Protein AF-A0A397BNW2-F1 (afdb_monomer_lite)

Radius of gyration: 27.08 Å; chains: 1; bounding box: 57×51×76 Å

Secondary structure (DSSP, 8-state):
-----EEEEEES-S---TT-EEEEEEEEE-SS-EEEEEEEE--EEEE-B-TT--------TTS--HHHHHHTT---GGGGBSTT-EEEEEPPPEEEEEEEEESSEEEEEEEEEPPSS-PPP----SS----EEEEEEETTEEEEEEEES-S---TT----EEEE-TT--S---EEEEEEEEEEE--TTSSSTT-EEEEEEEEEEEEE-TT-----

Foldseek 3Di:
DDQDKDKDKDWPDPDDDAQGKTKTKIKIFGPAKDWDAWDWDKDWDAQADEPDDPPPPPPPPPPDDPVNVVVVPDDPQVQQYDPGGDTPDIFDIDTFDHGDIDGGMDMGIDITTHHNDDDDDDDDPPDDQPWDWDFDADDVFTAWIKTWSDDDDDVVDDGDIDTHRAQGPDDDQKDKDWDKDWDFDPPPDPDGRHTPDMDTPDMDMDGCHRVPDDD

pLDDT: mean 70.13, std 15.54, range [33.09, 95.12]

Structure (mmCIF, N/CA/C/O backbone):
data_AF-A0A397BNW2-F1
#
_entry.id   AF-A0A397BNW2-F1
#
loop_
_atom_site.group_PDB
_atom_site.id
_atom_site.type_symbol
_atom_site.label_atom_id
_atom_site.label_alt_id
_atom_site.label_comp_id
_atom_site.label_asym_id
_atom_site.label_entity_id
_atom_site.label_seq_id
_atom_site.pdbx_PDB_ins_code
_atom_site.Cartn_x
_atom_site.Cartn_y
_atom_site.Cartn_z
_atom_site.occupancy
_atom_site.B_iso_or_equiv
_atom_site.auth_seq_id
_atom_site.auth_comp_id
_atom_site.auth_asym_id
_atom_site.auth_atom_id
_atom_site.pdbx_PDB_model_num
ATOM 1 N N . MET A 1 1 ? 9.120 9.162 37.145 1.00 45.00 1 MET A N 1
ATOM 2 C CA . MET A 1 1 ? 8.897 8.663 35.769 1.00 45.00 1 MET A CA 1
ATOM 3 C C . MET A 1 1 ? 7.399 8.479 35.623 1.00 45.00 1 MET A C 1
ATOM 5 O O . MET A 1 1 ? 6.825 7.854 36.498 1.00 45.00 1 MET A O 1
ATOM 9 N N . GLY A 1 2 ? 6.763 9.151 34.662 1.00 53.56 2 GLY A N 1
ATOM 10 C CA . GLY A 1 2 ? 5.309 9.342 34.656 1.00 53.56 2 GLY A CA 1
ATOM 11 C C . GLY A 1 2 ? 4.524 8.054 34.406 1.00 53.56 2 GLY A C 1
ATOM 12 O O . GLY A 1 2 ? 4.725 7.400 33.389 1.00 53.56 2 GLY A O 1
ATOM 13 N N . GLU A 1 3 ? 3.623 7.730 35.329 1.00 69.69 3 GLU A N 1
ATOM 14 C CA . GLU A 1 3 ? 2.562 6.734 35.184 1.00 69.69 3 GLU A CA 1
ATOM 15 C C . GLU A 1 3 ? 1.528 7.242 34.165 1.00 69.69 3 GLU A C 1
ATOM 17 O O . GLU A 1 3 ? 0.579 7.944 34.512 1.00 69.69 3 GLU A O 1
ATOM 22 N N . SER A 1 4 ? 1.736 6.954 32.880 1.00 83.00 4 SER A N 1
ATOM 23 C CA . SER A 1 4 ? 0.800 7.317 31.813 1.00 83.00 4 SER A CA 1
ATOM 24 C C . SER A 1 4 ? -0.038 6.123 31.363 1.00 83.00 4 SER A C 1
ATOM 26 O O . SER A 1 4 ? 0.408 4.976 31.378 1.00 83.00 4 SER A O 1
ATOM 28 N N . VAL A 1 5 ? -1.269 6.408 30.936 1.00 87.81 5 VAL A N 1
ATOM 29 C CA . VAL A 1 5 ? -2.117 5.437 30.237 1.00 87.81 5 VAL A CA 1
ATOM 30 C C . VAL A 1 5 ? -1.456 5.108 28.902 1.00 87.81 5 VAL A C 1
ATOM 32 O O . VAL A 1 5 ? -1.106 6.012 28.138 1.00 87.81 5 VAL A O 1
ATOM 35 N N . ARG A 1 6 ? -1.291 3.821 28.612 1.00 91.25 6 ARG A N 1
ATOM 36 C CA . ARG A 1 6 ? -0.704 3.326 27.370 1.00 91.25 6 ARG A CA 1
ATOM 37 C C . ARG A 1 6 ? -1.781 2.651 26.535 1.00 91.25 6 ARG A C 1
ATOM 39 O O . ARG A 1 6 ? -2.378 1.669 26.957 1.00 91.25 6 ARG A O 1
ATOM 46 N N . ILE A 1 7 ? -1.980 3.162 25.325 1.00 89.75 7 ILE A N 1
ATOM 47 C CA . ILE A 1 7 ? -2.873 2.570 24.328 1.00 89.75 7 ILE A CA 1
ATOM 48 C C . ILE A 1 7 ? -2.005 1.958 23.232 1.00 89.75 7 ILE A C 1
ATOM 50 O O . ILE A 1 7 ? -1.177 2.638 22.628 1.00 89.75 7 ILE A O 1
ATOM 54 N N . GLU A 1 8 ? -2.182 0.669 22.984 1.00 92.31 8 GLU A N 1
ATOM 55 C CA . GLU A 1 8 ? -1.501 -0.080 21.936 1.00 92.31 8 GLU A CA 1
ATOM 56 C C . GLU A 1 8 ? -2.537 -0.636 20.962 1.00 92.31 8 GLU A C 1
ATOM 58 O O . GLU A 1 8 ? -3.437 -1.369 21.358 1.00 92.31 8 GLU A O 1
ATOM 63 N N . ALA A 1 9 ? -2.398 -0.321 19.677 1.00 86.75 9 ALA A N 1
ATOM 64 C CA . ALA A 1 9 ? -3.192 -0.927 18.616 1.00 86.75 9 ALA A CA 1
ATOM 65 C C . ALA A 1 9 ? -2.267 -1.724 17.698 1.00 86.75 9 ALA A C 1
ATOM 67 O O . ALA A 1 9 ? -1.261 -1.195 17.217 1.00 86.75 9 ALA A O 1
ATOM 68 N N . ARG A 1 10 ? -2.590 -2.996 17.448 1.00 88.75 10 ARG A N 1
ATOM 69 C CA . ARG A 1 10 ? -1.808 -3.850 16.544 1.00 88.75 10 ARG A CA 1
ATOM 70 C C . ARG A 1 10 ? -2.705 -4.627 15.604 1.00 88.75 10 ARG A C 1
ATOM 72 O O . ARG A 1 10 ? -3.712 -5.206 16.004 1.00 88.75 10 ARG A O 1
ATOM 79 N N . LEU A 1 11 ? -2.294 -4.644 14.341 1.00 86.25 11 LEU A N 1
ATOM 80 C CA . LEU A 1 11 ? -2.897 -5.464 13.302 1.00 86.25 11 LEU A CA 1
ATOM 81 C C . LEU A 1 11 ? -2.265 -6.856 13.315 1.00 86.25 11 LEU A C 1
ATOM 83 O O . LEU A 1 11 ? -1.072 -7.002 13.583 1.00 86.25 11 LEU A O 1
ATOM 87 N N . THR A 1 12 ? -3.054 -7.882 13.005 1.00 80.06 12 THR A N 1
ATOM 88 C CA . THR A 1 12 ? -2.567 -9.271 12.953 1.00 80.06 12 THR A CA 1
ATOM 89 C C . THR A 1 12 ? -1.770 -9.574 11.683 1.00 80.06 12 THR A C 1
ATOM 91 O O . THR A 1 12 ? -1.094 -10.594 11.618 1.00 80.06 12 THR A O 1
ATOM 94 N N . CYS A 1 13 ? -1.875 -8.722 10.659 1.00 71.94 13 CYS A N 1
ATOM 95 C CA . CYS A 1 13 ? -1.185 -8.850 9.379 1.00 71.94 13 CYS A CA 1
ATOM 96 C C . CYS A 1 13 ? -0.758 -7.467 8.870 1.00 71.94 13 CYS A C 1
ATOM 98 O O . CYS A 1 13 ? -1.384 -6.462 9.203 1.00 71.94 13 CYS A O 1
ATOM 100 N N . ALA A 1 14 ? 0.287 -7.429 8.044 1.00 68.88 14 ALA A N 1
ATOM 101 C CA . ALA A 1 14 ? 0.728 -6.227 7.337 1.00 68.88 14 ALA A CA 1
ATOM 102 C C . ALA A 1 14 ? 0.034 -6.033 5.974 1.00 68.88 14 ALA A C 1
ATOM 104 O O . ALA A 1 14 ? 0.077 -4.938 5.420 1.00 68.88 14 ALA A O 1
ATOM 105 N N . TYR A 1 15 ? -0.603 -7.079 5.438 1.00 68.94 15 TYR A N 1
ATOM 106 C CA . TYR A 1 15 ? -1.198 -7.094 4.103 1.00 68.94 15 TYR A CA 1
ATOM 107 C C . TYR A 1 15 ? -2.663 -7.524 4.155 1.00 68.94 15 TYR A C 1
ATOM 109 O O . TYR A 1 15 ? -3.026 -8.474 4.852 1.00 68.94 15 TYR A O 1
ATOM 117 N N . PHE A 1 16 ? -3.492 -6.840 3.372 1.00 74.19 16 PHE A N 1
ATOM 118 C CA . PHE A 1 16 ? -4.919 -7.110 3.245 1.00 74.19 16 PHE A CA 1
ATOM 119 C C . PHE A 1 16 ? -5.301 -7.088 1.768 1.00 74.19 16 PHE A C 1
ATOM 121 O O . PHE A 1 16 ? -4.692 -6.369 0.978 1.00 74.19 16 PHE A O 1
ATOM 128 N N . HIS A 1 17 ? -6.316 -7.861 1.401 1.00 70.19 17 HIS A N 1
ATOM 129 C CA . HIS A 1 17 ? -6.841 -7.909 0.041 1.00 70.19 17 HIS A CA 1
ATOM 130 C C . HIS A 1 17 ? -8.301 -7.450 0.014 1.00 70.19 17 HIS A C 1
ATOM 132 O O . HIS A 1 17 ? -9.000 -7.467 1.033 1.00 70.19 17 HIS A O 1
ATOM 138 N N . ALA A 1 18 ? -8.768 -7.057 -1.170 1.00 70.62 18 ALA A N 1
ATOM 139 C CA . ALA A 1 18 ? -10.173 -6.750 -1.403 1.00 70.62 18 ALA A CA 1
ATOM 140 C C . ALA A 1 18 ? -11.063 -7.953 -1.038 1.00 70.62 18 ALA A C 1
ATOM 142 O O . ALA A 1 18 ? -10.686 -9.109 -1.246 1.00 70.62 18 ALA A O 1
ATOM 143 N N . GLY A 1 19 ? -12.204 -7.685 -0.404 1.00 73.44 19 GLY A N 1
ATOM 144 C CA . GLY A 1 19 ? -13.118 -8.695 0.141 1.00 73.44 19 GLY A CA 1
ATOM 145 C C . GLY A 1 19 ? -12.614 -9.416 1.398 1.00 73.44 19 GLY A C 1
ATOM 146 O O . GLY A 1 19 ? -13.319 -10.267 1.935 1.00 73.44 19 GLY A O 1
ATOM 147 N N . GLY A 1 20 ? -11.402 -9.103 1.869 1.00 81.25 20 GLY A N 1
ATOM 148 C CA . GLY A 1 20 ? -10.833 -9.642 3.101 1.00 81.25 20 GLY A CA 1
ATOM 149 C C . GLY A 1 20 ? -11.324 -8.918 4.358 1.00 81.25 20 GLY A C 1
ATOM 150 O O . GLY A 1 20 ? -12.345 -8.231 4.358 1.00 81.25 20 GLY A O 1
ATOM 151 N N . ALA A 1 21 ? -10.572 -9.050 5.452 1.00 84.44 21 ALA A N 1
ATOM 152 C CA . ALA A 1 21 ? -10.850 -8.338 6.697 1.00 84.44 21 ALA A CA 1
ATOM 153 C C . ALA A 1 21 ? -9.567 -7.818 7.355 1.00 84.44 21 ALA A C 1
ATOM 155 O O . ALA A 1 21 ? -8.565 -8.531 7.427 1.00 84.44 21 ALA A O 1
ATOM 156 N N . VAL A 1 22 ? -9.630 -6.603 7.899 1.00 85.12 22 VAL A N 1
ATOM 157 C CA . VAL A 1 22 ? -8.604 -6.055 8.792 1.00 85.12 22 VAL A CA 1
ATOM 158 C C . VAL A 1 22 ? -8.879 -6.564 10.194 1.00 85.12 22 VAL A C 1
ATOM 160 O O . VAL A 1 22 ? -9.952 -6.321 10.745 1.00 85.12 22 VAL A O 1
ATOM 163 N N . ARG A 1 23 ? -7.917 -7.280 10.770 1.00 89.56 23 ARG A N 1
ATOM 164 C CA . ARG A 1 23 ? -8.024 -7.854 12.111 1.00 89.56 23 ARG A CA 1
ATOM 165 C C . ARG A 1 23 ? -6.923 -7.306 12.999 1.00 89.56 23 ARG A C 1
ATOM 167 O O . ARG A 1 23 ? -5.803 -7.072 12.539 1.00 89.56 23 ARG A O 1
ATOM 174 N N . GLY A 1 24 ? -7.241 -7.120 14.268 1.00 92.12 24 GLY A N 1
ATOM 175 C CA . GLY A 1 24 ? -6.308 -6.557 15.228 1.00 92.12 24 GLY A CA 1
ATOM 176 C C . GLY A 1 24 ? -6.845 -6.582 16.644 1.00 92.12 24 GLY A C 1
ATOM 177 O O . GLY A 1 24 ? -7.884 -7.182 16.930 1.00 92.12 24 GLY A O 1
ATOM 178 N N . TYR A 1 25 ? -6.112 -5.920 17.524 1.00 93.62 25 TYR A N 1
ATOM 179 C CA . TYR A 1 25 ? -6.558 -5.630 18.873 1.00 93.62 25 TYR A CA 1
ATOM 180 C C . TYR A 1 25 ? -6.178 -4.212 19.277 1.00 93.62 25 TYR A C 1
ATOM 182 O O . TYR A 1 25 ? -5.231 -3.627 18.744 1.00 93.62 25 TYR A O 1
ATOM 190 N N . VAL A 1 26 ? -6.916 -3.690 20.249 1.00 94.25 26 VAL A N 1
ATOM 191 C CA . VAL A 1 26 ? -6.567 -2.496 21.011 1.00 94.25 26 VAL A CA 1
ATOM 192 C C . VAL A 1 26 ? -6.395 -2.919 22.460 1.00 94.25 26 VAL A C 1
ATOM 194 O O . VAL A 1 26 ? -7.317 -3.475 23.052 1.00 94.25 26 VAL A O 1
ATOM 197 N N . LYS A 1 27 ? -5.217 -2.668 23.019 1.00 93.81 27 LYS A N 1
ATOM 198 C CA . LYS A 1 27 ? -4.888 -2.876 24.424 1.00 93.81 27 LYS A CA 1
ATOM 199 C C . LYS A 1 27 ? -4.740 -1.527 25.106 1.00 93.81 27 LYS A C 1
ATOM 201 O O . LYS A 1 27 ? -4.080 -0.636 24.577 1.00 93.81 27 LYS A O 1
ATOM 206 N N . ILE A 1 28 ? -5.357 -1.384 26.265 1.00 93.38 28 ILE A N 1
ATOM 207 C CA . ILE A 1 28 ? -5.248 -0.198 27.106 1.00 93.38 28 ILE A CA 1
ATOM 208 C C . ILE A 1 28 ? -4.684 -0.670 28.432 1.00 93.38 28 ILE A C 1
ATOM 210 O O . ILE A 1 28 ? -5.320 -1.467 29.110 1.00 93.38 28 ILE A O 1
ATOM 214 N N . ASP A 1 29 ? -3.495 -0.193 28.776 1.00 93.12 29 ASP A N 1
ATOM 215 C CA . ASP A 1 29 ? -2.871 -0.385 30.077 1.00 93.12 29 ASP A CA 1
ATOM 216 C C . ASP A 1 29 ? -2.945 0.940 30.836 1.00 93.12 29 ASP A C 1
ATOM 218 O O . ASP A 1 29 ? -2.530 1.985 30.328 1.00 93.12 29 ASP A O 1
ATOM 222 N N . SER A 1 30 ? -3.484 0.909 32.047 1.00 90.62 30 SER A N 1
ATOM 223 C CA . SER A 1 30 ? -3.642 2.085 32.891 1.00 90.62 30 SER A CA 1
ATOM 224 C C . SER A 1 30 ? -3.040 1.818 34.270 1.00 90.62 30 SER A C 1
ATOM 226 O O . SER A 1 30 ? -3.318 0.781 34.865 1.00 90.62 30 SER A O 1
ATOM 228 N N . PRO A 1 31 ? -2.245 2.749 34.821 1.00 89.38 31 PRO A N 1
ATOM 229 C CA . PRO A 1 31 ? -1.724 2.642 36.186 1.00 89.38 31 PRO A CA 1
ATOM 230 C C . PRO A 1 31 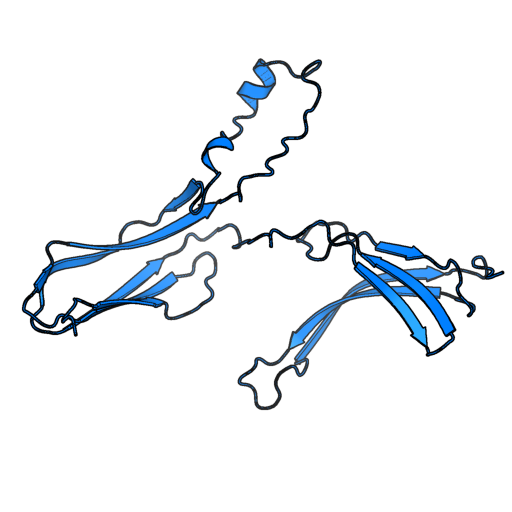? -2.798 2.907 37.259 1.00 89.38 31 PRO A C 1
ATOM 232 O O . PRO A 1 31 ? -2.528 2.798 38.449 1.00 89.38 31 PRO A O 1
ATOM 235 N N . ARG A 1 32 ? -4.007 3.301 36.842 1.00 89.44 32 ARG A N 1
ATOM 236 C CA . ARG A 1 32 ? -5.141 3.665 37.698 1.00 89.44 32 ARG A CA 1
ATOM 237 C C . ARG A 1 32 ? -6.459 3.207 37.079 1.00 89.44 32 ARG A C 1
ATOM 239 O O . ARG A 1 32 ? -6.532 3.054 35.861 1.00 89.44 32 ARG A O 1
ATOM 246 N N . HIS A 1 33 ? -7.511 3.135 37.891 1.00 90.06 33 HIS A N 1
ATOM 247 C CA . HIS A 1 33 ? -8.866 2.910 37.391 1.00 90.06 33 HIS A CA 1
ATOM 248 C C . HIS A 1 33 ? -9.243 3.948 36.328 1.00 90.06 33 HIS A C 1
ATOM 250 O O . HIS A 1 33 ? -9.013 5.151 36.500 1.00 90.06 33 HIS A O 1
ATOM 256 N N . LEU A 1 34 ? -9.796 3.471 35.219 1.00 90.94 34 LEU A N 1
ATOM 257 C CA . LEU A 1 34 ? -10.107 4.271 34.049 1.00 90.94 34 LEU A CA 1
ATOM 258 C C . LEU A 1 34 ? -11.492 3.904 33.530 1.00 90.94 34 LEU A C 1
ATOM 260 O O . LEU A 1 34 ? -11.743 2.755 33.186 1.00 90.94 34 LEU A O 1
ATOM 264 N N . TYR A 1 35 ? -12.366 4.900 33.451 1.00 93.00 35 TYR A N 1
ATOM 265 C CA . TYR A 1 35 ? -13.666 4.765 32.811 1.00 93.00 35 TYR A CA 1
ATOM 266 C C . TYR A 1 35 ? -13.541 5.109 31.324 1.00 93.00 35 TYR A C 1
ATOM 268 O O . TYR A 1 35 ? -13.025 6.174 30.970 1.00 93.00 35 TYR A O 1
ATOM 276 N N . ILE A 1 36 ? -13.991 4.208 30.455 1.00 90.88 36 ILE A N 1
ATOM 277 C CA . ILE A 1 36 ? -14.034 4.397 29.005 1.00 90.88 36 ILE A CA 1
ATOM 278 C C . ILE A 1 36 ? -15.495 4.527 28.599 1.00 90.88 36 ILE A C 1
ATOM 280 O O . ILE A 1 36 ? -16.217 3.536 28.517 1.00 90.88 36 ILE A O 1
ATOM 284 N N . GLU A 1 37 ? -15.908 5.754 28.294 1.00 92.69 37 GLU A N 1
ATOM 285 C CA . GLU A 1 37 ? -17.256 6.044 27.802 1.00 92.69 37 GLU A CA 1
ATOM 286 C C . GLU A 1 37 ? -17.506 5.368 26.448 1.00 92.69 37 GLU A C 1
ATOM 288 O O . GLU A 1 37 ? -18.518 4.699 26.251 1.00 92.69 37 GLU A O 1
ATOM 293 N N . TRP A 1 38 ? -16.554 5.482 25.519 1.00 91.06 38 TRP A N 1
ATOM 294 C CA . TRP A 1 38 ? -16.702 4.948 24.172 1.00 91.06 38 TRP A CA 1
ATOM 295 C C . TRP A 1 38 ? -15.357 4.693 23.497 1.00 91.06 38 TRP A C 1
ATOM 297 O O . TRP A 1 38 ? -14.406 5.461 23.656 1.00 91.06 38 TRP A O 1
ATOM 307 N N . GLY A 1 39 ? -15.280 3.646 22.676 1.00 88.88 39 GLY A N 1
ATOM 308 C CA . GLY A 1 39 ? -14.134 3.416 21.803 1.00 88.88 39 GLY A CA 1
ATOM 309 C C . GLY A 1 39 ? -14.503 2.616 20.565 1.00 88.88 39 GLY A C 1
ATOM 310 O O . GLY A 1 39 ? -15.238 1.634 20.644 1.00 88.88 39 GLY A O 1
ATOM 311 N N . VAL A 1 40 ? -13.975 3.030 19.412 1.00 92.19 40 VAL A N 1
ATOM 312 C CA . VAL A 1 40 ? -14.276 2.439 18.102 1.00 92.19 40 VAL A CA 1
ATOM 313 C C . VAL A 1 40 ? -13.011 2.149 17.306 1.00 92.19 40 VAL A C 1
ATOM 315 O O . VAL A 1 40 ? -12.052 2.916 17.336 1.00 92.19 40 VAL A O 1
ATOM 318 N N . ALA A 1 41 ? -13.044 1.066 16.537 1.00 88.31 41 ALA A N 1
ATOM 319 C CA . ALA A 1 41 ? -12.115 0.805 15.449 1.00 88.31 41 ALA A CA 1
ATOM 320 C C . ALA A 1 41 ? -12.783 1.129 14.111 1.00 88.31 41 ALA A C 1
ATOM 322 O O . ALA A 1 41 ? -13.925 0.739 13.854 1.00 88.31 41 ALA A O 1
ATOM 323 N N . GLN A 1 42 ? -12.057 1.813 13.234 1.00 88.88 42 GLN A N 1
ATOM 324 C CA . GLN A 1 42 ? -12.521 2.137 11.892 1.00 88.88 42 GLN A CA 1
ATOM 325 C C . GLN A 1 42 ? -11.346 2.103 10.916 1.00 88.88 42 GLN A C 1
ATOM 327 O O . GLN A 1 42 ? -10.235 2.492 11.270 1.00 88.88 42 GLN A O 1
ATOM 332 N N . VAL A 1 43 ? -11.590 1.632 9.693 1.00 83.56 43 VAL A N 1
ATOM 333 C CA . VAL A 1 43 ? -10.588 1.604 8.621 1.00 83.56 43 VAL A CA 1
ATOM 334 C C . VAL A 1 43 ? -10.873 2.738 7.655 1.00 83.56 43 VAL A C 1
ATOM 336 O O . VAL A 1 43 ? -12.000 2.868 7.171 1.00 83.56 43 VAL A O 1
ATOM 339 N N . HIS A 1 44 ? -9.857 3.555 7.394 1.00 82.00 44 HIS A N 1
ATOM 340 C CA . HIS A 1 44 ? -9.916 4.651 6.435 1.00 82.00 44 HIS A CA 1
ATOM 341 C C . HIS A 1 44 ? -8.894 4.397 5.323 1.00 82.00 44 HIS A C 1
ATOM 343 O O . HIS A 1 44 ? -7.762 3.990 5.590 1.00 82.00 44 HIS A O 1
ATOM 349 N N . GLY A 1 45 ? -9.303 4.611 4.078 1.00 71.62 45 GLY A N 1
ATOM 350 C CA . GLY A 1 45 ? -8.436 4.630 2.908 1.00 71.62 45 GLY A CA 1
ATOM 351 C C . GLY A 1 45 ? -8.234 6.073 2.480 1.00 71.62 45 GLY A C 1
ATOM 352 O O . GLY A 1 45 ? -9.209 6.776 2.217 1.00 71.62 45 GLY A O 1
ATOM 353 N N . HIS A 1 46 ? -6.980 6.506 2.418 1.00 67.75 46 HIS A N 1
ATOM 354 C CA . HIS A 1 46 ? -6.627 7.881 2.097 1.00 67.75 46 HIS A CA 1
ATOM 355 C C . HIS A 1 46 ? -5.876 7.964 0.773 1.00 67.75 46 HIS A C 1
ATOM 357 O O . HIS A 1 46 ? -5.056 7.100 0.459 1.00 67.75 46 HIS A O 1
ATOM 363 N N . LEU A 1 47 ? -6.144 9.030 0.026 1.00 62.59 47 LEU A N 1
ATOM 364 C CA . LEU A 1 47 ? -5.347 9.465 -1.108 1.00 62.59 47 LEU A CA 1
ATOM 365 C C . LEU A 1 47 ? -4.640 10.760 -0.709 1.00 62.59 47 LEU A C 1
ATOM 367 O O . LEU A 1 47 ? -5.284 11.795 -0.547 1.00 62.59 47 LEU A O 1
ATOM 371 N N . CYS A 1 48 ? -3.322 10.692 -0.553 1.00 61.56 48 CYS A N 1
ATOM 372 C CA . CYS A 1 48 ? -2.492 11.840 -0.205 1.00 61.56 48 CYS A CA 1
ATOM 373 C C . CYS A 1 48 ? -1.575 12.187 -1.368 1.00 61.56 48 CYS A C 1
ATOM 375 O O . CYS A 1 48 ? -0.974 11.295 -1.969 1.00 61.56 48 CYS A O 1
ATOM 377 N N . VAL A 1 49 ? -1.420 13.480 -1.628 1.00 59.47 49 VAL A N 1
ATOM 378 C CA . VAL A 1 49 ? -0.365 14.004 -2.494 1.00 59.47 49 VAL A CA 1
ATOM 379 C C . VAL A 1 49 ? 0.588 14.812 -1.621 1.00 59.47 49 VAL A C 1
ATOM 381 O O . VAL A 1 49 ? 0.146 15.687 -0.872 1.00 59.47 49 VAL A O 1
ATOM 384 N N . ASP A 1 50 ? 1.884 14.502 -1.692 1.00 57.41 50 ASP A N 1
ATOM 385 C CA . ASP A 1 50 ? 2.923 15.301 -1.036 1.00 57.41 50 ASP A CA 1
ATOM 386 C C . ASP A 1 50 ? 2.929 16.678 -1.720 1.00 57.41 50 ASP A C 1
ATOM 388 O O . ASP A 1 50 ? 3.270 16.801 -2.899 1.00 57.41 50 ASP A O 1
ATOM 392 N N . SER A 1 51 ? 2.459 17.716 -1.023 1.00 50.97 51 SER A N 1
ATOM 393 C CA . SER A 1 51 ? 2.641 19.096 -1.482 1.00 50.97 51 SER A CA 1
ATOM 394 C C . SER A 1 51 ? 4.135 19.382 -1.370 1.00 50.97 51 SER A C 1
ATOM 396 O O . SER A 1 51 ? 4.694 19.190 -0.298 1.00 50.97 51 SER A O 1
ATOM 398 N N . ASP A 1 52 ? 4.853 19.653 -2.461 1.00 45.88 52 ASP A N 1
ATOM 399 C CA . ASP A 1 52 ? 4.872 20.984 -3.083 1.00 45.88 52 ASP A CA 1
ATOM 400 C C . ASP A 1 52 ? 4.825 20.979 -4.630 1.00 45.88 52 ASP A C 1
ATOM 402 O O . ASP A 1 52 ? 5.022 22.017 -5.261 1.00 45.88 52 ASP A O 1
ATOM 406 N N . VAL A 1 53 ? 4.585 19.828 -5.274 1.00 44.66 53 VAL A N 1
ATOM 407 C CA . VAL A 1 53 ? 4.762 19.670 -6.737 1.00 44.66 53 VAL A CA 1
ATOM 408 C C . VAL A 1 53 ? 3.535 19.046 -7.410 1.00 44.66 53 VAL A C 1
ATOM 410 O O . VAL A 1 53 ? 3.639 18.135 -8.225 1.00 44.66 53 VAL A O 1
ATOM 413 N N . LEU A 1 54 ? 2.337 19.557 -7.119 1.00 41.19 54 LEU A N 1
ATOM 414 C CA . LEU A 1 54 ? 1.220 19.404 -8.057 1.00 41.19 54 LEU A CA 1
ATOM 415 C C . LEU A 1 54 ? 1.414 20.406 -9.200 1.00 41.19 54 LEU A C 1
ATOM 417 O O . LEU A 1 54 ? 0.744 21.435 -9.280 1.00 41.19 54 LEU A O 1
ATOM 421 N N . THR A 1 55 ? 2.353 20.117 -10.101 1.00 41.25 55 THR A N 1
ATOM 422 C CA . THR A 1 55 ? 2.375 20.750 -11.419 1.00 41.25 55 THR A CA 1
ATOM 423 C C . THR A 1 55 ? 1.236 20.150 -12.229 1.00 41.25 55 THR A C 1
ATOM 425 O O . THR A 1 55 ? 1.406 19.193 -12.980 1.00 41.25 55 THR A O 1
ATOM 428 N N . VAL A 1 56 ? 0.035 20.709 -12.068 1.00 40.56 56 VAL A N 1
ATOM 429 C CA . VAL A 1 56 ? -1.017 20.521 -13.068 1.00 40.56 56 VAL A CA 1
ATOM 430 C C . VAL A 1 56 ? -0.397 20.967 -14.397 1.00 40.56 56 VAL A C 1
ATOM 432 O O . VAL A 1 56 ? 0.102 22.096 -14.453 1.00 40.56 56 VAL A O 1
ATOM 435 N N . PRO A 1 57 ? -0.348 20.120 -15.443 1.00 35.12 57 PRO A N 1
ATOM 436 C CA . PRO A 1 57 ? 0.113 20.577 -16.740 1.00 35.12 57 PRO A CA 1
ATOM 437 C C . PRO A 1 57 ? -0.739 21.787 -17.104 1.00 35.12 57 PRO A C 1
ATOM 439 O O . PRO A 1 57 ? -1.963 21.681 -17.191 1.00 35.12 57 PRO A O 1
ATOM 442 N N . VAL A 1 58 ? -0.106 22.951 -17.257 1.00 40.41 58 VAL A N 1
ATOM 443 C CA . VAL A 1 58 ? -0.781 24.146 -17.757 1.00 40.41 58 VAL A CA 1
ATOM 444 C C . VAL A 1 58 ? -1.050 23.877 -19.231 1.00 40.41 58 VAL A C 1
ATOM 446 O O . VAL A 1 58 ? -0.271 24.247 -20.104 1.00 40.41 58 VAL A O 1
ATOM 449 N N . VAL A 1 59 ? -2.127 23.148 -19.514 1.00 40.44 59 VAL A N 1
ATOM 450 C CA . VAL A 1 59 ? -2.689 23.088 -20.856 1.00 40.44 59 VAL A CA 1
ATOM 451 C C . VAL A 1 59 ? -3.204 24.500 -21.122 1.00 40.44 59 VAL A C 1
ATOM 453 O O . VAL A 1 59 ? -3.997 25.000 -20.318 1.00 40.44 59 VAL A O 1
ATOM 456 N N . PRO A 1 60 ? -2.751 25.192 -22.180 1.00 40.78 60 PRO A N 1
ATOM 457 C CA . PRO A 1 60 ? -3.284 26.501 -22.512 1.00 40.78 60 PRO A CA 1
ATOM 458 C C . PRO A 1 60 ? -4.805 26.389 -22.644 1.00 40.78 60 PRO A C 1
ATOM 460 O O . PRO A 1 60 ? -5.310 25.723 -23.547 1.00 40.78 60 PRO A O 1
ATOM 463 N N . VAL A 1 61 ? -5.538 27.046 -21.742 1.00 45.94 61 VAL A N 1
ATOM 464 C CA . VAL A 1 61 ? -7.014 27.075 -21.666 1.00 45.94 61 VAL A CA 1
ATOM 465 C C . VAL A 1 61 ? -7.608 27.902 -22.822 1.00 45.94 61 VAL A C 1
ATOM 467 O O . VAL A 1 61 ? -8.661 28.510 -22.716 1.00 45.94 61 VAL A O 1
ATOM 470 N N . ALA A 1 62 ? -6.926 27.961 -23.965 1.00 49.12 62 ALA A N 1
ATOM 471 C CA . ALA A 1 62 ? -7.417 28.643 -25.153 1.00 49.12 62 ALA A CA 1
ATOM 472 C C . ALA A 1 62 ? -8.432 27.790 -25.940 1.00 49.12 62 ALA A C 1
ATOM 474 O O . ALA A 1 62 ? -9.024 28.293 -26.889 1.00 49.12 62 ALA A O 1
ATOM 475 N N . ALA A 1 63 ? -8.643 26.518 -25.568 1.00 51.66 63 ALA A N 1
ATOM 476 C CA . ALA A 1 63 ? -9.492 25.595 -26.327 1.00 51.66 63 ALA A CA 1
ATOM 477 C C . ALA A 1 63 ? -10.351 24.629 -25.484 1.00 51.66 63 ALA A C 1
ATOM 479 O O . ALA A 1 63 ? -10.857 23.650 -26.027 1.00 51.66 63 ALA A O 1
ATOM 480 N N . MET A 1 64 ? -10.533 24.862 -24.179 1.00 53.22 64 MET A N 1
ATOM 481 C CA . MET A 1 64 ? -11.459 24.055 -23.372 1.00 53.22 64 MET A CA 1
ATOM 482 C C . MET A 1 64 ? -12.577 24.929 -22.816 1.00 53.22 64 MET A C 1
ATOM 484 O O . MET A 1 64 ? -12.356 25.770 -21.951 1.00 53.22 64 MET A O 1
ATOM 488 N N . ASP A 1 65 ? -13.772 24.724 -23.367 1.00 60.81 65 ASP A N 1
ATOM 489 C CA . ASP A 1 65 ? -15.021 25.353 -22.947 1.00 60.81 65 ASP A CA 1
ATOM 490 C C . ASP A 1 65 ? -15.305 25.042 -21.462 1.00 60.81 65 ASP A C 1
ATOM 492 O O . ASP A 1 65 ? -15.166 23.899 -21.014 1.00 60.81 65 ASP A O 1
ATOM 496 N N . GLU A 1 66 ? -15.720 26.045 -20.682 1.00 56.56 66 GLU A N 1
ATOM 497 C CA . GLU A 1 66 ? -16.127 25.867 -19.280 1.00 56.56 66 GLU A CA 1
ATOM 498 C C . GLU A 1 66 ? -17.222 24.801 -19.125 1.00 56.56 66 GLU A C 1
ATOM 500 O O . GLU A 1 66 ? -17.309 24.141 -18.083 1.00 56.56 66 GLU A O 1
ATOM 505 N N . SER A 1 67 ? -18.056 24.620 -20.154 1.00 60.03 67 SER A N 1
ATOM 506 C CA . SER A 1 67 ? -19.091 23.584 -20.186 1.00 60.03 67 SER A CA 1
ATOM 507 C C . SER A 1 67 ? -18.494 22.168 -20.142 1.00 60.03 67 SER A C 1
ATOM 509 O O . SER A 1 67 ? -19.000 21.306 -19.420 1.00 60.03 67 SER A O 1
ATOM 511 N N . PHE A 1 68 ? -17.363 21.948 -20.822 1.00 58.31 68 PHE A N 1
ATOM 512 C CA . PHE A 1 68 ? -16.647 20.675 -20.863 1.00 58.31 68 PHE A CA 1
ATOM 513 C C . PHE A 1 68 ? -15.997 20.363 -19.511 1.00 58.31 68 PHE A C 1
ATOM 515 O O . PHE A 1 68 ? -16.158 19.263 -18.986 1.00 58.31 68 PHE A O 1
ATOM 522 N N . MET A 1 69 ? -15.365 21.354 -18.878 1.00 54.91 69 MET A N 1
ATOM 523 C CA . MET A 1 69 ? -14.784 21.208 -17.536 1.00 54.91 69 MET A CA 1
ATOM 524 C C . MET A 1 69 ? -15.846 20.893 -16.473 1.00 54.91 69 MET A C 1
ATOM 526 O O . MET A 1 69 ? -15.625 20.032 -15.622 1.00 54.91 69 MET A O 1
ATOM 530 N N . LYS A 1 70 ? -17.025 21.527 -16.550 1.00 57.75 70 LYS A N 1
ATOM 531 C CA . LYS A 1 70 ? -18.172 21.200 -15.683 1.00 57.75 70 LYS A CA 1
ATOM 532 C C . LYS A 1 70 ? -18.760 19.815 -15.983 1.00 57.75 70 LYS A C 1
ATOM 534 O O . LYS A 1 70 ? -19.234 19.161 -15.062 1.00 57.75 70 LYS A O 1
ATOM 539 N N . SER A 1 71 ? -18.701 19.347 -17.233 1.00 53.88 71 SER A N 1
ATOM 540 C CA . SER A 1 71 ? -19.175 18.007 -17.621 1.00 53.88 71 SER A CA 1
ATOM 541 C C . SER A 1 71 ? -18.274 16.868 -17.130 1.00 53.88 71 SER A C 1
ATOM 543 O O . SER A 1 71 ? -18.755 15.758 -16.908 1.00 53.88 71 SER A O 1
ATOM 545 N N . LEU A 1 72 ? -16.980 17.138 -16.925 1.00 51.22 72 LEU A N 1
ATOM 546 C CA . LEU A 1 72 ? -15.995 16.126 -16.542 1.00 51.22 72 LEU A CA 1
ATOM 547 C C . LEU A 1 72 ? -16.060 15.713 -15.060 1.00 51.22 72 LEU A C 1
ATOM 549 O O . LEU A 1 72 ? -15.406 14.736 -14.704 1.00 51.22 72 LEU A O 1
ATOM 553 N N . ASN A 1 73 ? -16.823 16.414 -14.202 1.00 50.94 73 ASN A N 1
ATOM 554 C CA . ASN A 1 73 ? -16.961 16.118 -12.762 1.00 50.94 73 ASN A CA 1
ATOM 555 C C . ASN A 1 73 ? -15.622 15.755 -12.081 1.00 50.94 73 ASN A C 1
ATOM 557 O O . ASN A 1 73 ? -15.536 14.807 -11.297 1.00 50.94 73 ASN A O 1
ATOM 561 N N . LEU A 1 74 ? -14.553 16.481 -12.417 1.00 47.16 74 LEU A N 1
ATOM 562 C CA . LEU A 1 74 ? -13.2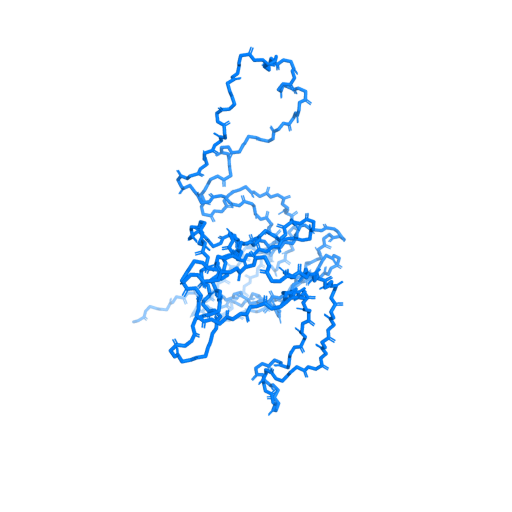27 16.197 -11.875 1.00 47.16 74 LEU A CA 1
ATOM 563 C C . LEU A 1 74 ? -13.180 16.592 -10.391 1.00 47.16 74 LEU A C 1
ATOM 565 O O . LEU A 1 74 ? -13.639 17.682 -10.040 1.00 47.16 74 LEU A O 1
ATOM 569 N N . PRO A 1 75 ? -12.631 15.738 -9.511 1.00 47.84 75 PRO A N 1
ATOM 570 C CA . PRO A 1 75 ? -12.519 16.055 -8.094 1.00 47.84 75 PRO A CA 1
ATOM 571 C C . PRO A 1 75 ? -11.563 17.235 -7.870 1.00 47.84 75 PRO A C 1
ATOM 573 O O . PRO A 1 75 ? -10.539 17.350 -8.545 1.00 47.84 75 PRO A O 1
ATOM 576 N N . ASP A 1 76 ? -11.875 18.102 -6.900 1.00 53.50 76 ASP A N 1
ATOM 577 C CA . ASP A 1 76 ? -10.993 19.213 -6.525 1.00 53.50 76 ASP A CA 1
ATOM 578 C C . ASP A 1 76 ? -9.744 18.687 -5.801 1.00 53.50 76 ASP A C 1
ATOM 580 O O . ASP A 1 76 ? -9.737 18.437 -4.590 1.00 53.50 76 ASP A O 1
ATOM 584 N N . VAL A 1 77 ? -8.670 18.524 -6.572 1.00 51.84 77 VAL A N 1
ATOM 585 C CA . VAL A 1 77 ? -7.382 17.963 -6.138 1.00 51.84 77 VAL A CA 1
ATOM 586 C C . VAL A 1 77 ? -6.696 18.838 -5.079 1.00 51.84 77 VAL A C 1
ATOM 588 O O . VAL A 1 77 ? -5.821 18.358 -4.360 1.00 51.84 77 VAL A O 1
ATOM 591 N N . LYS A 1 78 ? -7.120 20.099 -4.890 1.00 54.81 78 LYS A N 1
ATOM 592 C CA . LYS A 1 78 ? -6.610 20.962 -3.806 1.00 54.81 78 LYS A CA 1
ATOM 593 C C . LYS A 1 78 ? -6.879 20.384 -2.418 1.00 54.81 78 LYS A C 1
ATOM 595 O O . LYS A 1 78 ? -6.165 20.701 -1.476 1.00 54.81 78 LYS A O 1
ATOM 600 N N . THR A 1 79 ? -7.884 19.521 -2.291 1.00 55.97 79 THR A N 1
ATOM 601 C CA . THR A 1 79 ? -8.217 18.846 -1.030 1.00 55.97 79 THR A CA 1
ATOM 602 C C . THR A 1 79 ? -7.330 17.630 -0.734 1.00 55.97 79 THR A C 1
ATOM 604 O O . THR A 1 79 ? -7.439 17.046 0.341 1.00 55.97 79 THR A O 1
ATOM 607 N N . PHE A 1 80 ? -6.449 17.231 -1.662 1.00 56.62 80 PHE A N 1
ATOM 608 C CA . PHE A 1 80 ? -5.644 16.006 -1.545 1.00 56.62 80 PHE A CA 1
ATOM 609 C C . PHE A 1 80 ? -4.262 16.255 -0.918 1.00 56.62 80 PHE A C 1
ATOM 611 O O . PHE A 1 80 ? -3.544 15.300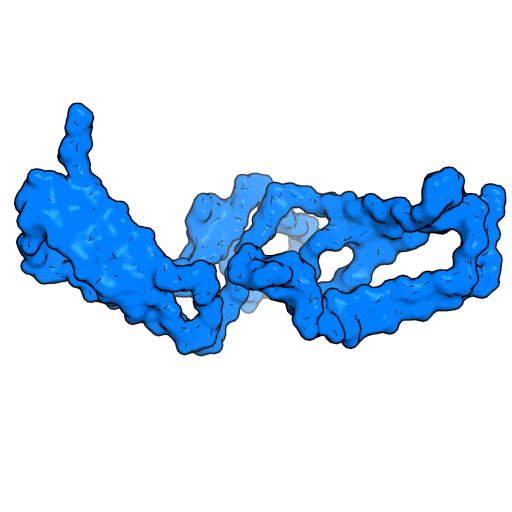 -0.617 1.00 56.62 80 PHE A O 1
ATOM 618 N N . SER A 1 81 ? -3.872 17.520 -0.729 1.00 50.53 81 SER A N 1
ATOM 619 C CA . SER A 1 81 ? -2.583 17.899 -0.146 1.00 50.53 81 SER A CA 1
ATOM 620 C C . SER A 1 81 ? -2.552 17.716 1.374 1.00 50.53 81 SER A C 1
ATOM 622 O O . SER A 1 81 ? -3.505 18.084 2.062 1.00 50.53 81 SER A O 1
ATOM 624 N N . GLY A 1 82 ? -1.426 17.235 1.905 1.00 53.09 82 GLY A N 1
ATOM 625 C CA . GLY A 1 82 ? -1.151 17.150 3.344 1.00 53.09 82 GLY A CA 1
ATOM 626 C C . GLY A 1 82 ? -0.927 15.717 3.854 1.00 53.09 82 GLY A C 1
ATOM 627 O O . GLY A 1 82 ? -1.106 14.759 3.102 1.00 53.09 82 GLY A O 1
ATOM 628 N N . PRO A 1 83 ? -0.564 15.541 5.144 1.00 53.38 83 PRO A N 1
ATOM 629 C CA . PRO A 1 83 ? -0.092 14.261 5.693 1.00 53.38 83 PRO A CA 1
ATOM 630 C C . PRO A 1 83 ? -1.094 13.107 5.549 1.00 53.38 83 PRO A C 1
ATOM 632 O O . PRO A 1 83 ? -0.711 11.942 5.462 1.00 53.38 83 PRO A O 1
ATOM 635 N N . THR A 1 84 ? -2.385 13.437 5.540 1.00 58.47 84 THR A N 1
ATOM 636 C CA . THR A 1 84 ? -3.506 12.491 5.494 1.00 58.47 84 THR A CA 1
ATOM 637 C C . THR A 1 84 ? -4.338 12.596 4.217 1.00 58.47 84 THR A C 1
ATOM 639 O O . THR A 1 84 ? -5.213 11.756 4.022 1.00 58.47 84 THR A O 1
ATOM 642 N N . GLY A 1 85 ? -4.091 13.595 3.358 1.00 69.81 85 GLY A N 1
ATOM 643 C CA . GLY A 1 85 ? -4.827 13.791 2.106 1.00 69.81 85 GLY A CA 1
ATOM 644 C C . GLY A 1 85 ? -6.354 13.750 2.249 1.00 69.81 85 GLY A C 1
ATOM 645 O O . GLY A 1 85 ? -6.902 14.161 3.274 1.00 69.81 85 GLY A O 1
ATOM 646 N N . ILE A 1 86 ? -7.039 13.210 1.235 1.00 66.75 86 ILE A N 1
ATOM 647 C CA . ILE A 1 86 ? -8.492 12.989 1.239 1.00 66.75 86 ILE A CA 1
ATOM 648 C C . ILE A 1 86 ? -8.840 11.547 1.631 1.00 66.75 86 ILE A C 1
ATOM 650 O O . ILE A 1 86 ? -8.188 10.595 1.207 1.00 66.75 86 ILE A O 1
ATOM 654 N N . CYS A 1 87 ? -9.908 11.368 2.409 1.00 73.12 87 CYS A N 1
ATOM 655 C CA . CYS A 1 87 ? -10.472 10.049 2.688 1.00 73.12 87 CYS A CA 1
ATOM 656 C C . CYS A 1 87 ? -11.364 9.601 1.518 1.00 73.12 87 CYS A C 1
ATOM 658 O O . CYS A 1 87 ? -12.375 10.237 1.224 1.00 73.12 87 CYS A O 1
ATOM 660 N N . ILE A 1 88 ? -10.988 8.509 0.851 1.00 70.12 88 ILE A N 1
ATOM 661 C CA . ILE A 1 88 ? -11.718 7.925 -0.290 1.00 70.12 88 ILE A CA 1
ATOM 662 C C . ILE A 1 88 ? -12.526 6.684 0.098 1.00 70.12 88 ILE A C 1
ATOM 664 O O . ILE A 1 88 ? -13.377 6.221 -0.659 1.00 70.12 88 ILE A O 1
ATOM 668 N N . TYR A 1 89 ? -12.250 6.124 1.272 1.00 75.00 89 TYR A N 1
ATOM 669 C CA . TYR A 1 89 ? -12.957 4.974 1.807 1.00 75.00 89 TYR A CA 1
ATOM 670 C C . TYR A 1 89 ? -13.016 5.066 3.325 1.00 75.00 89 TYR A C 1
ATOM 672 O O . TYR A 1 89 ? -11.997 5.276 3.975 1.00 75.00 89 TYR A O 1
ATOM 680 N N . GLN A 1 90 ? -14.192 4.827 3.892 1.00 82.12 90 GLN A N 1
ATOM 681 C CA . GLN A 1 90 ? -14.385 4.759 5.331 1.00 82.12 90 GLN A CA 1
ATOM 682 C C . GLN A 1 90 ? -15.298 3.574 5.654 1.00 82.12 90 GLN A C 1
ATOM 684 O O . GLN A 1 90 ? -16.417 3.480 5.148 1.00 82.12 90 GLN A O 1
ATOM 689 N N . SER A 1 91 ? -14.826 2.650 6.493 1.00 84.69 91 SER A N 1
ATOM 690 C CA . SER A 1 91 ? -15.641 1.516 6.940 1.00 84.69 91 SER A CA 1
ATOM 691 C C . SER A 1 91 ? -16.742 1.965 7.902 1.00 84.69 91 SER A C 1
ATOM 693 O O . SER A 1 91 ? -16.654 3.026 8.519 1.00 84.69 91 SER A O 1
ATOM 695 N N . LYS A 1 92 ? -17.746 1.113 8.143 1.00 87.69 92 LYS A N 1
ATOM 696 C CA . LYS A 1 92 ? -18.603 1.291 9.326 1.00 87.69 92 LYS A CA 1
ATOM 697 C C . LYS A 1 92 ? -17.742 1.196 10.601 1.00 87.69 92 LYS A C 1
ATOM 699 O O . LYS A 1 92 ? -16.824 0.366 10.632 1.00 87.69 92 LYS A O 1
ATOM 704 N N . PRO A 1 93 ? -17.987 2.034 11.622 1.00 90.62 93 PRO A N 1
ATOM 705 C CA . PRO A 1 93 ? -17.270 1.945 12.887 1.00 90.62 93 PRO A CA 1
ATOM 706 C C . PRO A 1 93 ? -17.629 0.642 13.609 1.00 90.62 93 PRO A C 1
ATOM 708 O O . PRO A 1 93 ? -18.788 0.230 13.627 1.00 90.62 93 PRO A O 1
ATOM 711 N N . THR A 1 94 ? -16.628 -0.004 14.200 1.00 91.62 94 THR A N 1
ATOM 712 C CA . THR A 1 94 ? -16.793 -1.180 15.062 1.00 91.62 94 THR A CA 1
ATOM 713 C C . THR A 1 94 ? -16.570 -0.755 16.501 1.00 91.62 94 THR A C 1
ATOM 715 O O . THR A 1 94 ? -15.476 -0.320 16.850 1.00 91.62 94 THR A O 1
ATOM 718 N N . VAL A 1 95 ? -17.607 -0.859 17.323 1.00 93.88 95 VAL A N 1
ATOM 719 C CA . VAL A 1 95 ? -17.550 -0.516 18.748 1.00 93.88 95 VAL A CA 1
ATOM 720 C C . VAL A 1 95 ? -16.688 -1.542 19.476 1.00 93.88 95 VAL A C 1
ATOM 722 O O . VAL A 1 95 ? -16.939 -2.739 19.372 1.00 93.88 95 VAL A O 1
ATOM 725 N N . LEU A 1 96 ? -15.665 -1.069 20.182 1.00 92.50 96 LEU A N 1
ATOM 726 C CA . LEU A 1 96 ? -14.794 -1.880 21.037 1.00 92.50 96 LEU A CA 1
ATOM 727 C C . LEU A 1 96 ? -15.173 -1.737 22.509 1.00 92.50 96 LEU A C 1
ATOM 729 O O . LEU A 1 96 ? -15.123 -2.707 23.256 1.00 92.50 96 LEU A O 1
ATOM 733 N N . TYR A 1 97 ? -15.546 -0.523 22.909 1.00 92.94 97 TYR A N 1
ATOM 734 C CA . TYR A 1 97 ? -15.854 -0.164 24.286 1.00 92.94 97 TYR A CA 1
ATOM 735 C C . TYR A 1 97 ? -17.105 0.707 24.312 1.00 92.94 97 TYR A C 1
ATOM 737 O O . TYR A 1 97 ? -17.261 1.589 23.466 1.00 92.94 97 TYR A O 1
ATOM 745 N N . SER A 1 98 ? -17.966 0.466 25.292 1.00 92.81 98 SER A N 1
ATOM 746 C CA . SER A 1 98 ? -19.139 1.281 25.586 1.00 92.81 98 SER A CA 1
ATOM 747 C C . SER A 1 98 ? -19.355 1.221 27.089 1.00 92.81 98 SER A C 1
ATOM 749 O O . SER A 1 98 ? -19.710 0.159 27.590 1.00 92.81 98 SER A O 1
ATOM 751 N N . GLU A 1 99 ? -19.093 2.331 27.775 1.00 94.31 99 GLU A N 1
ATOM 752 C CA . GLU A 1 99 ? -19.294 2.500 29.220 1.00 94.31 99 GLU A CA 1
ATOM 753 C C . GLU A 1 99 ? -18.648 1.382 30.062 1.00 94.31 99 GLU A C 1
ATOM 755 O O . GLU A 1 99 ? -19.332 0.617 30.741 1.00 94.31 99 GLU A O 1
ATOM 760 N N . ILE A 1 100 ? -17.316 1.256 29.999 1.00 92.44 100 ILE A N 1
ATOM 761 C CA . ILE A 1 100 ? -16.578 0.226 30.752 1.00 92.44 100 ILE A CA 1
ATOM 762 C C . ILE A 1 100 ? -15.630 0.813 31.799 1.00 92.44 100 ILE A C 1
ATOM 764 O O . ILE A 1 100 ? -14.961 1.816 31.555 1.00 92.44 100 ILE A O 1
ATOM 768 N N . ASP A 1 101 ? -15.497 0.116 32.924 1.00 92.06 101 ASP A N 1
ATOM 769 C CA . ASP A 1 101 ? -14.463 0.366 33.926 1.00 92.06 101 ASP A CA 1
ATOM 770 C C . ASP A 1 101 ? -13.257 -0.557 33.702 1.00 92.06 101 ASP A C 1
ATOM 772 O O . ASP A 1 101 ? -13.386 -1.777 33.589 1.00 92.06 101 ASP A O 1
ATOM 776 N N . VAL A 1 102 ? -12.061 0.025 33.645 1.00 89.12 102 VAL A N 1
ATOM 777 C CA . VAL A 1 102 ? -10.785 -0.676 33.467 1.00 89.12 102 VAL A CA 1
ATOM 778 C C . VAL A 1 102 ? -9.934 -0.456 34.708 1.00 89.12 102 VAL A C 1
ATOM 780 O O . VAL A 1 102 ? -9.524 0.667 34.984 1.00 89.12 102 VAL A O 1
ATOM 783 N N . GLU A 1 103 ? -9.636 -1.521 35.452 1.00 85.88 103 GLU A N 1
ATOM 784 C CA . GLU A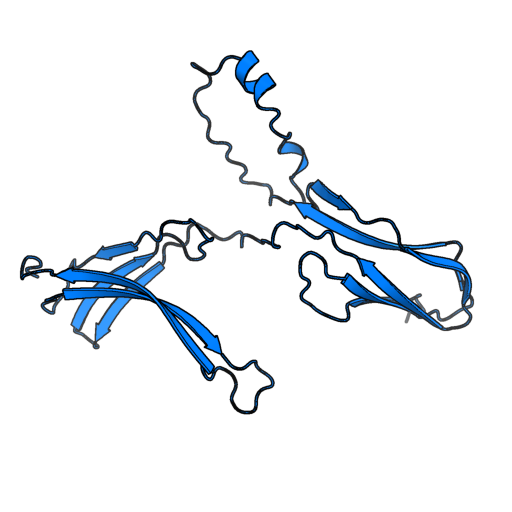 1 103 ? -8.811 -1.408 36.662 1.00 85.88 103 GLU A CA 1
ATOM 785 C C . GLU A 1 103 ? -7.331 -1.174 36.335 1.00 85.88 103 GLU A C 1
ATOM 787 O O . GLU A 1 103 ? -6.732 -0.216 36.814 1.00 85.88 103 GLU A O 1
ATOM 792 N N . HIS A 1 104 ? -6.755 -2.043 35.496 1.00 87.19 104 HIS A N 1
ATOM 793 C CA . HIS A 1 104 ? -5.323 -2.035 35.168 1.00 87.19 104 HIS A CA 1
ATOM 794 C C . HIS A 1 104 ? -5.052 -2.250 33.677 1.00 87.19 104 HIS A C 1
ATOM 796 O O . HIS A 1 104 ? -4.165 -1.623 33.103 1.00 87.19 104 HIS A O 1
ATOM 802 N N . SER A 1 105 ? -5.794 -3.151 33.028 1.00 92.69 105 SER A N 1
ATOM 803 C CA . SER A 1 105 ? -5.610 -3.444 31.609 1.00 92.69 105 SER A CA 1
ATOM 804 C C . SER A 1 105 ? -6.885 -3.994 30.984 1.00 92.69 105 SER A C 1
ATOM 806 O O . SER A 1 105 ? -7.608 -4.760 31.619 1.00 92.69 105 SER A O 1
ATOM 808 N N . THR A 1 106 ? -7.143 -3.640 29.731 1.00 94.56 106 THR A N 1
ATOM 809 C CA . THR A 1 106 ? -8.164 -4.282 28.897 1.00 94.56 106 THR A CA 1
ATOM 810 C C . THR A 1 106 ? -7.627 -4.506 27.490 1.00 94.56 106 THR A C 1
ATOM 812 O O . THR A 1 106 ? -6.764 -3.767 27.014 1.00 94.56 106 THR A O 1
ATOM 815 N N . THR A 1 107 ? -8.095 -5.555 26.819 1.00 95.00 107 THR A N 1
ATOM 816 C CA . THR A 1 107 ? -7.745 -5.857 25.426 1.00 95.00 107 THR A CA 1
ATOM 817 C C . THR A 1 107 ? -9.000 -6.241 24.663 1.00 95.00 107 THR A C 1
ATOM 819 O O . THR A 1 107 ? -9.672 -7.203 25.023 1.00 95.00 107 THR A O 1
ATOM 822 N N . SER A 1 108 ? -9.283 -5.516 23.583 1.00 94.94 108 SER A N 1
ATOM 823 C CA . SER A 1 108 ? -10.409 -5.792 22.690 1.00 94.94 108 SER A CA 1
ATOM 824 C C . SER A 1 108 ? -9.929 -6.125 21.291 1.00 94.94 108 SER A C 1
ATOM 826 O O . SER A 1 108 ? -9.177 -5.366 20.680 1.00 94.94 108 SER A O 1
ATOM 828 N N . HIS A 1 109 ? -10.385 -7.261 20.776 1.00 95.12 109 HIS A N 1
ATOM 829 C CA . HIS A 1 109 ? -10.120 -7.696 19.411 1.00 95.12 109 HIS A CA 1
ATOM 830 C C . HIS A 1 109 ? -11.177 -7.155 18.452 1.00 95.12 109 HIS A C 1
ATOM 832 O O . HIS A 1 109 ? -12.342 -7.010 18.814 1.00 95.12 109 HIS A O 1
ATOM 838 N N . PHE A 1 110 ? -10.780 -6.903 17.207 1.00 93.38 110 PHE A N 1
ATOM 839 C CA . PHE A 1 110 ? -11.695 -6.459 16.163 1.00 93.38 110 PHE A CA 1
ATOM 840 C C . PHE A 1 110 ? -11.421 -7.139 14.826 1.00 93.38 110 PHE A C 1
ATOM 842 O O . PHE A 1 110 ? -10.305 -7.579 14.536 1.00 93.38 110 PHE A O 1
ATOM 849 N N . ALA A 1 111 ? -12.463 -7.184 13.997 1.00 92.31 111 ALA A N 1
ATOM 850 C CA . ALA A 1 111 ? -12.406 -7.617 12.611 1.00 92.31 111 ALA A CA 1
ATOM 851 C C . ALA A 1 111 ? -13.329 -6.728 11.768 1.00 92.31 111 ALA A C 1
ATOM 853 O O . ALA A 1 111 ? -14.537 -6.702 11.989 1.00 92.31 111 ALA A O 1
ATOM 854 N N . ILE A 1 112 ? -12.763 -6.007 10.802 1.00 89.31 112 ILE A N 1
ATOM 855 C CA . ILE A 1 112 ? -13.486 -5.082 9.922 1.00 89.31 112 ILE A CA 1
ATOM 856 C C . ILE A 1 112 ? -13.407 -5.615 8.495 1.00 89.31 112 ILE A C 1
ATOM 858 O O . ILE A 1 112 ? -12.315 -5.750 7.945 1.00 89.31 112 ILE A O 1
ATOM 862 N N . GLY A 1 113 ? -14.559 -5.928 7.902 1.00 84.56 113 GLY A N 1
ATOM 863 C CA . GLY A 1 113 ? -14.645 -6.368 6.509 1.00 84.56 113 GLY A CA 1
ATOM 864 C C . GLY A 1 113 ? -14.234 -5.263 5.535 1.00 84.56 113 GLY A C 1
ATOM 865 O O . GLY A 1 113 ? -14.564 -4.092 5.733 1.00 84.56 113 GLY A O 1
ATOM 866 N N . LEU A 1 114 ? -13.516 -5.646 4.485 1.00 79.56 114 LEU A N 1
ATOM 867 C CA . LEU A 1 114 ? -13.111 -4.768 3.395 1.00 79.56 114 LEU A CA 1
ATOM 868 C C . LEU A 1 114 ? -14.024 -4.976 2.180 1.00 79.56 114 LEU A C 1
ATOM 870 O O . LEU A 1 114 ? -14.507 -6.089 1.959 1.00 79.56 114 LEU A O 1
ATOM 874 N N . PRO A 1 115 ? -14.270 -3.931 1.373 1.00 73.12 115 PRO A N 1
ATOM 875 C CA . PRO A 1 115 ? -15.105 -4.053 0.190 1.00 73.12 115 PRO A CA 1
ATOM 876 C C . PRO A 1 115 ? -14.466 -5.010 -0.830 1.00 73.12 115 PRO A C 1
ATOM 878 O O . PRO A 1 115 ? -13.239 -5.135 -0.878 1.00 73.12 115 PRO A O 1
ATOM 881 N N . PRO A 1 116 ? -15.280 -5.685 -1.663 1.00 66.88 116 PRO A N 1
ATOM 882 C CA . PRO A 1 116 ? -14.811 -6.688 -2.625 1.00 66.88 116 PRO A CA 1
ATOM 883 C C . PRO A 1 116 ? -13.928 -6.107 -3.737 1.00 66.88 116 PRO A C 1
ATOM 885 O O . PRO A 1 116 ? -13.219 -6.854 -4.401 1.00 66.88 116 PRO A O 1
ATOM 888 N N . SER A 1 117 ? -13.945 -4.785 -3.920 1.00 69.56 117 SER A N 1
ATOM 889 C CA . SER A 1 117 ? -13.063 -4.052 -4.824 1.00 69.56 117 SER A CA 1
ATOM 890 C C . SER A 1 117 ? -12.414 -2.895 -4.067 1.00 69.56 117 SER A C 1
ATOM 892 O O . SER A 1 117 ? -13.102 -2.153 -3.364 1.00 69.56 117 SER A O 1
ATOM 894 N N . MET A 1 118 ? -11.094 -2.765 -4.189 1.00 59.66 118 MET A N 1
ATOM 895 C CA . MET A 1 118 ? -10.295 -1.688 -3.601 1.00 59.66 118 MET A CA 1
ATOM 896 C C . MET A 1 118 ? -9.158 -1.322 -4.546 1.00 59.66 118 MET A C 1
ATOM 898 O O . MET A 1 118 ? -8.591 -2.196 -5.203 1.00 59.66 118 MET A O 1
ATOM 902 N N . CYS A 1 119 ? -8.775 -0.048 -4.554 1.00 58.91 119 CYS A N 1
ATOM 903 C CA . CYS A 1 119 ? -7.523 0.364 -5.173 1.00 58.91 119 CYS A CA 1
ATOM 904 C C . CYS A 1 119 ? -6.342 -0.225 -4.376 1.00 58.91 119 CYS A C 1
ATOM 906 O O . CYS A 1 119 ? -6.373 -0.182 -3.142 1.00 58.91 119 CYS A O 1
ATOM 908 N N . PRO A 1 120 ? -5.304 -0.770 -5.035 1.00 59.78 120 PRO A N 1
ATOM 909 C CA . PRO A 1 120 ? -4.102 -1.210 -4.338 1.00 59.78 120 PRO A CA 1
ATOM 910 C C . PRO A 1 120 ? -3.417 -0.022 -3.650 1.00 59.78 120 PRO A C 1
ATOM 912 O O . PRO A 1 120 ? -3.387 1.085 -4.188 1.00 59.78 120 PRO A O 1
ATOM 915 N N . SER A 1 121 ? -2.849 -0.252 -2.463 1.00 60.66 121 SER A N 1
ATOM 916 C CA . SER A 1 121 ? -2.076 0.772 -1.758 1.00 60.66 121 SER A CA 1
ATOM 917 C C . SER A 1 121 ? -0.843 1.151 -2.575 1.00 60.66 121 SER A C 1
ATOM 919 O O . SER A 1 121 ? -0.007 0.301 -2.880 1.00 60.66 121 SER A O 1
ATOM 921 N N . PHE A 1 122 ? -0.705 2.436 -2.888 1.00 55.16 122 PHE A N 1
ATOM 922 C CA . PHE A 1 122 ? 0.432 2.984 -3.612 1.00 55.16 122 PHE A CA 1
ATOM 923 C C . PHE A 1 122 ? 1.048 4.118 -2.800 1.00 55.16 122 PHE A C 1
ATOM 925 O O . PHE A 1 122 ? 0.352 5.027 -2.353 1.00 55.16 122 PHE A O 1
ATOM 932 N N . LYS A 1 123 ? 2.365 4.063 -2.618 1.00 54.38 123 LYS A N 1
ATOM 933 C CA . LYS A 1 123 ? 3.148 5.195 -2.139 1.00 54.38 123 LYS A CA 1
ATOM 934 C C . LYS A 1 123 ? 4.211 5.477 -3.181 1.00 54.38 123 LYS A C 1
ATOM 936 O O . LYS A 1 123 ? 5.168 4.711 -3.306 1.00 54.38 123 LYS A O 1
ATOM 941 N N . GLU A 1 124 ? 4.040 6.568 -3.918 1.00 48.53 124 GLU A N 1
ATOM 942 C CA . GLU A 1 124 ? 5.137 7.106 -4.704 1.00 48.53 124 GLU A CA 1
ATOM 943 C C . GLU A 1 124 ? 6.242 7.518 -3.734 1.00 48.53 124 GLU A C 1
ATOM 945 O O . GLU A 1 124 ? 6.016 8.222 -2.746 1.00 48.53 124 GLU A O 1
ATOM 950 N N . ARG A 1 125 ? 7.452 7.018 -3.963 1.00 50.16 125 ARG A N 1
ATOM 951 C CA . ARG A 1 125 ? 8.609 7.477 -3.210 1.00 50.16 125 ARG A CA 1
ATOM 952 C C . ARG A 1 125 ? 8.964 8.835 -3.806 1.00 50.16 125 ARG A C 1
ATOM 954 O O . ARG A 1 125 ? 9.531 8.871 -4.892 1.00 50.16 125 ARG A O 1
ATOM 961 N N . VAL A 1 126 ? 8.593 9.929 -3.134 1.00 44.47 126 VAL A N 1
ATOM 962 C CA . VAL A 1 126 ? 9.017 11.277 -3.537 1.00 44.47 126 VAL A CA 1
ATOM 963 C C . VAL A 1 126 ? 10.540 11.287 -3.547 1.00 44.47 126 VAL A C 1
ATOM 965 O O . VAL A 1 126 ? 11.208 11.155 -2.523 1.00 44.47 126 VAL A O 1
ATOM 968 N N . GLY A 1 127 ? 11.070 11.292 -4.760 1.00 42.25 127 GLY A N 1
ATOM 969 C CA . GLY A 1 127 ? 12.458 10.990 -5.035 1.00 42.25 127 GLY A CA 1
ATOM 970 C C . GLY A 1 127 ? 12.620 10.732 -6.518 1.00 42.25 127 GLY A C 1
ATOM 971 O O . GLY A 1 127 ? 12.895 9.602 -6.890 1.00 42.25 127 GLY A O 1
ATOM 972 N N . GLY A 1 128 ? 12.430 11.793 -7.312 1.00 42.59 128 GLY A N 1
ATOM 973 C CA . GLY A 1 128 ? 12.891 12.008 -8.689 1.00 42.59 128 GLY A CA 1
ATOM 974 C C . GLY A 1 128 ? 12.458 10.998 -9.755 1.00 42.59 128 GLY A C 1
ATOM 975 O O . GLY A 1 128 ? 12.471 9.790 -9.544 1.00 42.59 128 GLY A O 1
ATOM 976 N N . THR A 1 129 ? 12.224 11.483 -10.971 1.00 50.00 129 THR A N 1
ATOM 977 C CA . THR A 1 129 ? 12.516 10.734 -12.202 1.00 50.00 129 THR A CA 1
ATOM 978 C C . THR A 1 129 ? 13.977 10.273 -12.160 1.00 50.00 129 THR A C 1
ATOM 980 O O . THR A 1 129 ? 14.870 10.919 -12.699 1.00 50.00 129 THR A O 1
ATOM 983 N N . HIS A 1 130 ? 14.258 9.200 -11.424 1.00 54.75 130 HIS A N 1
ATOM 984 C CA . HIS A 1 130 ? 15.587 8.631 -11.326 1.00 54.75 130 HIS A CA 1
ATOM 985 C C . HIS A 1 130 ? 15.764 7.725 -12.529 1.00 54.75 130 HIS A C 1
ATOM 987 O O . HIS A 1 130 ? 15.564 6.506 -12.448 1.00 54.75 130 HIS A O 1
ATOM 993 N N . THR A 1 131 ? 16.149 8.349 -13.634 1.00 59.00 131 THR A N 1
ATOM 994 C CA . THR A 1 131 ? 16.805 7.655 -14.727 1.00 59.00 131 THR A CA 1
ATOM 995 C C . THR A 1 131 ? 17.954 6.833 -14.139 1.00 59.00 131 THR A C 1
ATOM 997 O O . THR A 1 131 ? 18.803 7.376 -13.430 1.00 59.00 131 THR A O 1
ATOM 1000 N N . ARG A 1 132 ? 17.956 5.512 -14.346 1.00 62.25 132 ARG A N 1
ATOM 1001 C CA . ARG A 1 132 ? 19.081 4.652 -13.946 1.00 62.25 132 ARG A CA 1
ATOM 1002 C C . ARG A 1 132 ? 19.864 4.237 -15.162 1.00 62.25 132 ARG A C 1
ATOM 1004 O O . ARG A 1 132 ? 19.284 3.737 -16.119 1.00 62.25 132 ARG A O 1
ATOM 1011 N N . HIS A 1 133 ? 21.175 4.378 -15.052 1.00 70.62 133 HIS A N 1
ATOM 1012 C CA . HIS A 1 133 ? 22.123 3.918 -16.046 1.00 70.62 133 HIS A CA 1
ATOM 1013 C C . HIS A 1 133 ? 22.798 2.644 -15.541 1.00 70.62 133 HIS A C 1
ATOM 1015 O O . HIS A 1 133 ? 23.240 2.574 -14.392 1.00 70.62 133 HIS A O 1
ATOM 1021 N N . TYR A 1 134 ? 22.861 1.640 -16.403 1.00 70.31 134 TYR A N 1
ATOM 1022 C CA . TYR A 1 134 ? 23.521 0.369 -16.166 1.00 70.31 134 TYR A CA 1
ATOM 1023 C C . TYR A 1 134 ? 24.537 0.151 -17.272 1.00 70.31 134 TYR A C 1
ATOM 1025 O O . TYR A 1 134 ? 24.175 0.048 -18.439 1.00 70.31 134 TYR A O 1
ATOM 1033 N N . THR A 1 135 ? 25.806 0.054 -16.905 1.00 72.62 135 THR A N 1
ATOM 1034 C CA . THR A 1 135 ? 26.849 -0.333 -17.848 1.00 72.62 135 THR A CA 1
ATOM 1035 C C . THR A 1 135 ? 26.900 -1.849 -17.945 1.00 72.62 135 THR A C 1
ATOM 1037 O O . THR A 1 135 ? 27.150 -2.531 -16.951 1.00 72.62 135 THR A O 1
ATOM 1040 N N . ILE A 1 136 ? 26.675 -2.372 -19.144 1.00 70.19 136 ILE A N 1
ATOM 1041 C CA . ILE A 1 136 ? 26.821 -3.784 -19.480 1.00 70.19 136 ILE A CA 1
ATOM 1042 C C . ILE A 1 136 ? 28.181 -3.943 -20.166 1.00 70.19 136 ILE A C 1
ATOM 1044 O O . ILE A 1 136 ? 28.496 -3.236 -21.123 1.00 70.19 136 ILE A O 1
ATOM 1048 N N . GLY A 1 137 ? 29.010 -4.841 -19.640 1.00 66.06 137 GLY A N 1
ATOM 1049 C CA . GLY A 1 137 ? 30.376 -5.073 -20.103 1.00 66.06 137 GLY A CA 1
ATOM 1050 C C . GLY A 1 137 ? 31.179 -5.910 -19.107 1.00 66.06 137 GLY A C 1
ATOM 1051 O O . GLY A 1 137 ? 30.722 -6.171 -17.992 1.00 66.06 137 GLY A O 1
ATOM 1052 N N . GLN A 1 138 ? 32.379 -6.334 -19.499 1.00 64.69 138 GLN A N 1
ATOM 1053 C CA . GLN A 1 138 ? 33.285 -7.118 -18.656 1.00 64.69 138 GLN A CA 1
ATOM 1054 C C . GLN A 1 138 ? 34.610 -6.368 -18.468 1.00 64.69 138 GLN A C 1
ATOM 1056 O O . GLN A 1 138 ? 35.344 -6.142 -19.425 1.00 64.69 138 GLN A O 1
ATOM 1061 N N . ALA A 1 139 ? 34.947 -6.015 -17.223 1.00 63.88 139 ALA A N 1
ATOM 1062 C CA . ALA A 1 139 ? 36.184 -5.308 -16.867 1.00 63.88 139 ALA A CA 1
ATOM 1063 C C . ALA A 1 139 ? 36.437 -4.046 -17.730 1.00 63.88 139 ALA A C 1
ATOM 1065 O O . ALA A 1 139 ? 35.656 -3.104 -17.663 1.00 63.88 139 ALA A O 1
ATOM 1066 N N . ALA A 1 140 ? 37.516 -4.014 -18.524 1.00 60.81 140 ALA A N 1
ATOM 1067 C CA . ALA A 1 140 ? 37.865 -2.896 -19.411 1.00 60.81 140 ALA A CA 1
ATOM 1068 C C . ALA A 1 140 ? 37.070 -2.874 -20.735 1.00 60.81 140 ALA A C 1
ATOM 1070 O O . ALA A 1 140 ? 37.282 -1.995 -21.568 1.00 60.81 140 ALA A O 1
ATOM 1071 N N . CYS A 1 141 ? 36.185 -3.848 -20.953 1.00 58.78 141 CYS A N 1
ATOM 1072 C CA . CYS A 1 141 ? 35.382 -3.956 -22.161 1.00 58.78 141 CYS A CA 1
ATOM 1073 C C . CYS A 1 141 ? 33.973 -3.416 -21.905 1.00 58.78 141 CYS A C 1
ATOM 1075 O O . CYS A 1 141 ? 33.191 -4.033 -21.176 1.00 58.78 141 CYS A O 1
ATOM 1077 N N . HIS A 1 142 ? 33.658 -2.268 -22.501 1.00 62.94 142 HIS A N 1
ATOM 1078 C CA . HIS A 1 142 ? 32.331 -1.662 -22.461 1.00 62.94 142 HIS A CA 1
ATOM 1079 C C . HIS A 1 142 ? 31.504 -2.204 -23.629 1.00 62.94 142 HIS A C 1
ATOM 1081 O O . HIS A 1 142 ? 31.985 -2.189 -24.758 1.00 62.94 142 HIS A O 1
ATOM 1087 N N . LEU A 1 143 ? 30.285 -2.688 -23.383 1.00 68.44 143 LEU A N 1
ATOM 1088 C CA . LEU A 1 143 ? 29.398 -3.158 -24.451 1.00 68.44 143 LEU A CA 1
ATOM 1089 C C . LEU A 1 143 ? 28.262 -2.171 -24.702 1.00 68.44 143 LEU A C 1
ATOM 1091 O O . LEU A 1 143 ? 28.021 -1.817 -25.845 1.00 68.44 143 LEU A O 1
ATOM 1095 N N . VAL A 1 144 ? 27.543 -1.752 -23.660 1.00 69.69 144 VAL A N 1
ATOM 1096 C CA . VAL A 1 144 ? 26.397 -0.846 -23.808 1.00 69.69 144 VAL A CA 1
ATOM 1097 C C . VAL A 1 144 ? 26.017 -0.219 -22.474 1.00 69.69 144 VAL A C 1
ATOM 1099 O O . VAL A 1 144 ? 26.085 -0.865 -21.425 1.00 69.69 144 VAL A O 1
ATOM 1102 N N . GLN A 1 145 ? 25.563 1.027 -22.501 1.00 74.38 145 GLN A N 1
ATOM 1103 C CA . GLN A 1 145 ? 24.897 1.674 -21.384 1.00 74.38 145 GLN A CA 1
ATOM 1104 C C . GLN A 1 145 ? 23.375 1.580 -21.553 1.00 74.38 145 GLN A C 1
ATOM 1106 O O . GLN A 1 145 ? 22.778 2.188 -22.437 1.00 74.38 145 GLN A O 1
ATOM 1111 N N . LEU A 1 146 ? 22.728 0.826 -20.672 1.00 72.50 146 LEU A N 1
ATOM 1112 C CA . LEU A 1 146 ? 21.280 0.689 -20.606 1.00 72.50 146 LEU A CA 1
ATOM 1113 C C . LEU A 1 146 ? 20.688 1.748 -19.677 1.00 72.50 146 LEU A C 1
ATOM 1115 O O . LEU A 1 146 ? 21.066 1.851 -18.511 1.00 72.50 146 LEU A O 1
ATOM 1119 N N . THR A 1 147 ? 19.716 2.498 -20.177 1.00 73.44 147 THR A N 1
ATOM 1120 C CA . THR A 1 147 ? 19.032 3.552 -19.435 1.00 73.44 147 THR A CA 1
ATOM 1121 C C . THR A 1 147 ? 17.570 3.190 -19.204 1.00 73.44 147 THR A C 1
ATOM 1123 O O . THR A 1 147 ? 16.809 3.030 -20.156 1.00 73.44 147 THR A O 1
ATOM 1126 N N . PHE A 1 148 ? 17.166 3.102 -17.936 1.00 74.50 148 PHE A N 1
ATOM 1127 C CA . PHE A 1 148 ? 15.764 3.008 -17.529 1.00 74.50 148 PHE A CA 1
ATOM 1128 C C . PHE A 1 148 ? 15.253 4.385 -17.144 1.00 74.50 148 PHE A C 1
ATOM 1130 O O . PHE A 1 148 ? 15.802 5.006 -16.236 1.00 74.50 148 PHE A O 1
ATOM 1137 N N . PHE A 1 149 ? 14.168 4.829 -17.769 1.00 68.19 149 PHE A N 1
ATOM 1138 C CA . PHE A 1 149 ? 13.556 6.133 -17.484 1.00 68.19 149 PHE A CA 1
ATOM 1139 C C . PHE A 1 149 ? 12.566 6.090 -16.311 1.00 68.19 149 PHE A C 1
ATOM 1141 O O . PHE A 1 149 ? 12.170 7.129 -15.785 1.00 68.19 149 PHE A O 1
ATOM 1148 N N . LYS A 1 150 ? 12.184 4.883 -15.877 1.00 65.75 150 LYS A N 1
ATOM 1149 C CA . LYS A 1 150 ? 11.291 4.632 -14.743 1.00 65.75 150 LYS A CA 1
ATOM 1150 C C . LYS A 1 150 ? 11.767 3.397 -13.971 1.00 65.75 150 LYS A C 1
ATOM 1152 O O . LYS A 1 150 ? 12.290 2.451 -14.559 1.00 65.75 150 LYS A O 1
ATOM 1157 N N . GLN A 1 151 ? 11.610 3.412 -12.648 1.00 65.31 151 GLN A N 1
ATOM 1158 C CA . GLN A 1 151 ? 12.047 2.314 -11.765 1.00 65.31 151 GLN A CA 1
ATOM 1159 C C . GLN A 1 151 ? 10.905 1.427 -11.269 1.00 65.31 151 GLN A C 1
ATOM 1161 O O . GLN A 1 151 ? 11.150 0.314 -10.815 1.00 65.31 151 GLN A O 1
ATOM 1166 N N . THR A 1 152 ? 9.671 1.913 -11.363 1.00 62.91 152 THR A N 1
ATOM 1167 C CA . THR A 1 152 ? 8.480 1.214 -10.885 1.00 62.91 152 THR A CA 1
ATOM 1168 C C . THR A 1 152 ? 7.422 1.297 -11.969 1.00 62.91 152 THR A C 1
ATOM 1170 O O . THR A 1 152 ? 7.119 2.392 -12.433 1.00 62.91 152 THR A O 1
ATOM 1173 N N . TYR A 1 153 ? 6.866 0.159 -12.366 1.00 63.78 153 TYR A N 1
ATOM 1174 C CA . TYR A 1 153 ? 5.889 0.059 -13.448 1.00 63.78 153 TYR A CA 1
ATOM 1175 C C . TYR A 1 153 ? 4.581 -0.527 -12.914 1.00 63.78 153 TYR A C 1
ATOM 1177 O O . TYR A 1 153 ? 4.600 -1.410 -12.055 1.00 63.78 153 TYR A O 1
ATOM 1185 N N . MET A 1 154 ? 3.458 -0.021 -13.413 1.00 60.28 154 MET A N 1
ATOM 1186 C CA . MET A 1 154 ? 2.110 -0.526 -13.168 1.00 60.28 154 MET A CA 1
ATOM 1187 C C . MET A 1 154 ? 1.662 -1.438 -14.317 1.00 60.28 154 MET A C 1
ATOM 1189 O O . MET A 1 154 ? 2.152 -1.296 -15.438 1.00 60.28 154 MET A O 1
ATOM 1193 N N . PRO A 1 155 ? 0.709 -2.358 -14.092 1.00 64.19 155 PRO A N 1
ATOM 1194 C CA . PRO A 1 155 ? 0.076 -3.086 -15.187 1.00 64.19 155 PRO A CA 1
ATOM 1195 C C . PRO A 1 155 ? -0.519 -2.119 -16.221 1.00 64.19 155 PRO A C 1
ATOM 1197 O O . PRO A 1 155 ? -1.304 -1.242 -15.869 1.00 64.19 155 PRO A O 1
ATOM 1200 N N . GLY A 1 156 ? -0.135 -2.282 -17.488 1.00 67.44 156 GLY A N 1
ATOM 1201 C CA . GLY A 1 156 ? -0.510 -1.380 -18.584 1.00 67.44 156 GLY A CA 1
ATOM 1202 C C . GLY A 1 156 ? 0.514 -0.279 -18.885 1.00 67.44 156 GLY A C 1
ATOM 1203 O O . GLY A 1 156 ? 0.405 0.361 -19.929 1.00 67.44 156 GLY A O 1
ATOM 1204 N N . ASP A 1 157 ? 1.529 -0.087 -18.036 1.00 65.00 157 ASP A N 1
ATOM 1205 C CA . ASP A 1 157 ? 2.644 0.803 -18.355 1.00 65.00 157 ASP A CA 1
ATOM 1206 C C . ASP A 1 157 ? 3.499 0.240 -19.494 1.00 65.00 157 ASP A C 1
ATOM 1208 O O . ASP A 1 157 ? 3.740 -0.965 -19.601 1.00 65.00 157 ASP A O 1
ATOM 1212 N N . VAL A 1 158 ? 4.049 1.151 -20.296 1.00 68.44 158 VAL A N 1
ATOM 1213 C CA . VAL A 1 158 ? 5.076 0.832 -21.287 1.00 68.44 158 VAL A CA 1
ATOM 1214 C C . VAL A 1 158 ? 6.450 0.937 -20.629 1.00 68.44 158 VAL A C 1
ATOM 1216 O O . VAL A 1 158 ? 6.831 1.992 -20.115 1.00 68.44 158 VAL A O 1
ATOM 1219 N N . VAL A 1 159 ? 7.212 -0.157 -20.659 1.00 72.19 159 VAL A N 1
ATOM 1220 C CA . VAL A 1 159 ? 8.612 -0.166 -20.218 1.00 72.19 159 VAL A CA 1
ATOM 1221 C C . VAL A 1 159 ? 9.475 0.435 -21.321 1.00 72.19 159 VAL A C 1
ATOM 1223 O O . VAL A 1 159 ? 9.769 -0.226 -22.313 1.00 72.19 159 VAL A O 1
ATOM 1226 N N . LEU A 1 160 ? 9.870 1.698 -21.149 1.00 72.44 160 LEU A N 1
ATOM 1227 C CA . LEU A 1 160 ? 10.784 2.378 -22.062 1.00 72.44 160 LEU A CA 1
ATOM 1228 C C . LEU A 1 160 ? 12.220 2.279 -21.544 1.00 72.44 160 LEU A C 1
ATOM 1230 O O . LEU A 1 160 ? 12.516 2.677 -20.413 1.00 72.44 160 LEU A O 1
ATOM 1234 N N . VAL A 1 161 ? 13.109 1.795 -22.405 1.00 71.25 161 VAL A N 1
ATOM 1235 C CA . VAL A 1 161 ? 14.550 1.735 -22.161 1.00 71.25 161 VAL A CA 1
ATOM 1236 C C . VAL A 1 161 ? 15.314 2.258 -23.370 1.00 71.25 161 VAL A C 1
ATOM 1238 O O . VAL A 1 161 ? 14.823 2.174 -24.494 1.00 71.25 161 VAL A O 1
ATOM 1241 N N . ALA A 1 162 ? 16.510 2.792 -23.139 1.00 74.31 162 ALA A N 1
ATOM 1242 C CA . ALA A 1 162 ? 17.435 3.174 -24.202 1.00 74.31 162 ALA A CA 1
ATOM 1243 C C . ALA A 1 162 ? 18.756 2.421 -24.047 1.00 74.31 162 ALA A C 1
ATOM 1245 O O . ALA A 1 162 ? 19.312 2.360 -22.949 1.00 74.31 162 ALA A O 1
ATOM 1246 N N . PHE A 1 163 ? 19.249 1.874 -25.153 1.00 73.88 163 PHE A N 1
ATOM 1247 C CA . PHE A 1 163 ? 20.572 1.277 -25.253 1.00 73.88 163 PHE A CA 1
ATOM 1248 C C . PHE A 1 163 ? 21.503 2.282 -25.928 1.00 73.88 163 PHE A C 1
ATOM 1250 O O . PHE A 1 163 ? 21.265 2.676 -27.067 1.00 73.88 163 PHE A O 1
ATOM 1257 N N . ASP A 1 164 ? 22.537 2.711 -25.216 1.00 73.62 164 ASP A N 1
ATOM 1258 C CA . ASP A 1 164 ? 23.562 3.614 -25.723 1.00 73.62 164 ASP A CA 1
ATOM 1259 C C . ASP A 1 164 ? 24.879 2.852 -25.885 1.00 73.62 164 ASP A C 1
ATOM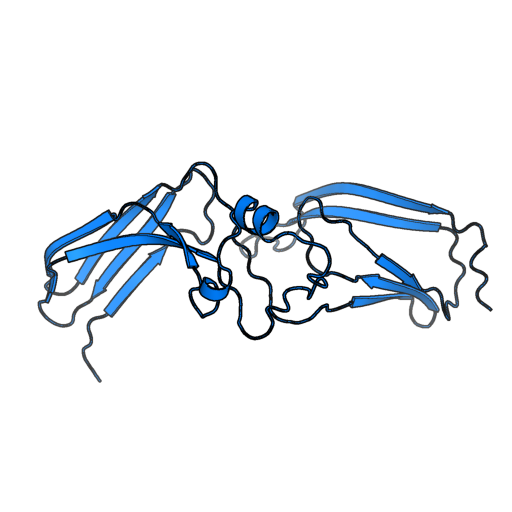 1261 O O . ASP A 1 164 ? 25.486 2.410 -24.911 1.00 73.62 164 ASP A O 1
ATOM 1265 N N . PHE A 1 165 ? 25.295 2.671 -27.133 1.00 73.38 165 PHE A N 1
ATOM 1266 C CA . PHE A 1 165 ? 26.528 1.977 -27.506 1.00 73.38 165 PHE A CA 1
ATOM 1267 C C . PHE A 1 165 ? 27.706 2.940 -27.710 1.00 73.38 165 PHE A C 1
ATOM 1269 O O . PHE A 1 165 ? 28.760 2.537 -28.207 1.00 73.38 165 PHE A O 1
ATOM 1276 N N . THR A 1 166 ? 27.549 4.219 -27.362 1.00 73.00 166 THR A N 1
ATOM 1277 C CA . THR A 1 166 ? 28.614 5.214 -27.497 1.00 73.00 166 THR A CA 1
ATOM 1278 C C . THR A 1 166 ? 29.827 4.795 -26.664 1.00 73.00 166 THR A C 1
ATOM 1280 O O . THR A 1 166 ? 29.755 4.699 -25.442 1.00 73.00 166 THR A O 1
ATOM 1283 N N . GLY A 1 167 ? 30.960 4.537 -27.324 1.00 68.88 167 GLY A N 1
ATOM 1284 C CA . GLY A 1 167 ? 32.188 4.082 -26.662 1.00 68.88 167 GLY A CA 1
ATOM 1285 C C . GLY A 1 167 ? 32.218 2.589 -26.325 1.00 68.88 167 GLY A C 1
ATOM 1286 O O . GLY A 1 167 ? 33.051 2.164 -25.521 1.00 68.88 167 GLY A O 1
ATOM 1287 N N . ALA A 1 168 ? 31.328 1.783 -26.911 1.00 69.31 168 ALA A N 1
ATOM 1288 C CA . ALA A 1 168 ? 31.446 0.335 -26.841 1.00 69.31 168 ALA A CA 1
ATOM 1289 C C . ALA A 1 168 ? 32.758 -0.123 -27.494 1.00 69.31 168 ALA A C 1
ATOM 1291 O O . ALA A 1 168 ? 33.188 0.405 -28.512 1.00 69.31 168 ALA A O 1
ATOM 1292 N N . THR A 1 169 ? 33.428 -1.084 -26.869 1.00 71.69 169 THR A N 1
ATOM 1293 C CA . THR A 1 169 ? 34.709 -1.647 -27.318 1.00 71.69 169 THR A CA 1
ATOM 1294 C C . THR A 1 169 ? 34.574 -3.105 -27.745 1.00 71.69 169 THR A C 1
ATOM 1296 O O . THR A 1 169 ? 35.568 -3.766 -28.047 1.00 71.69 169 THR A O 1
ATOM 1299 N N . GLN A 1 170 ? 33.342 -3.621 -27.766 1.00 68.25 170 GLN A N 1
ATOM 1300 C CA . GLN A 1 170 ? 33.009 -4.970 -28.198 1.00 68.25 170 GLN A CA 1
ATOM 1301 C C . GLN A 1 170 ? 31.862 -4.951 -29.213 1.00 68.25 170 GLN A C 1
ATOM 1303 O O . GLN A 1 170 ? 30.901 -4.201 -29.025 1.00 68.25 170 GLN A O 1
ATOM 1308 N N . PRO A 1 171 ? 31.924 -5.805 -30.251 1.00 70.31 171 PRO A N 1
ATOM 1309 C CA . PRO A 1 171 ? 30.823 -5.960 -31.187 1.00 70.31 171 PRO A CA 1
ATOM 1310 C C . PRO A 1 171 ? 29.615 -6.601 -30.491 1.00 70.31 171 PRO A C 1
ATOM 1312 O O . PRO A 1 171 ? 29.749 -7.560 -29.727 1.00 70.31 171 PRO A O 1
ATOM 1315 N N . CYS A 1 172 ? 28.423 -6.084 -30.784 1.00 68.25 172 CYS A N 1
ATOM 1316 C CA . CYS A 1 172 ? 27.153 -6.629 -30.315 1.00 68.25 172 CYS A CA 1
ATOM 1317 C C . CYS A 1 172 ? 26.370 -7.168 -31.516 1.00 68.25 172 CYS A C 1
ATOM 1319 O O . CYS A 1 172 ? 25.999 -6.389 -32.390 1.00 68.25 172 CYS A O 1
ATOM 1321 N N . ALA A 1 173 ? 26.124 -8.482 -31.560 1.00 68.69 173 ALA A N 1
ATOM 1322 C CA . ALA A 1 173 ? 25.402 -9.138 -32.661 1.00 68.69 173 ALA A CA 1
ATOM 1323 C C . ALA A 1 173 ? 23.872 -9.181 -32.461 1.00 68.69 173 ALA A C 1
ATOM 1325 O O . ALA A 1 173 ? 23.108 -9.262 -3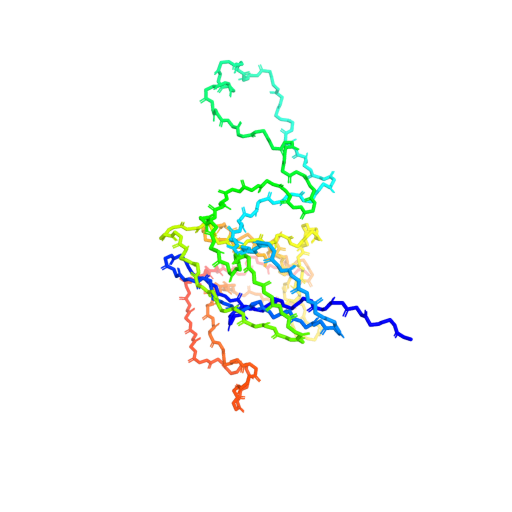3.423 1.00 68.69 173 ALA A O 1
ATOM 1326 N N . SER A 1 174 ? 23.414 -9.143 -31.207 1.00 70.12 174 SER A N 1
ATOM 1327 C CA . SER A 1 174 ? 21.988 -9.126 -30.873 1.00 70.12 174 SER A CA 1
ATOM 1328 C C . SER A 1 174 ? 21.758 -8.646 -29.447 1.00 70.12 174 SER A C 1
ATOM 1330 O O . SER A 1 174 ? 22.555 -8.956 -28.555 1.00 70.12 174 SER A O 1
ATOM 1332 N N . ILE A 1 175 ? 20.615 -8.007 -29.212 1.00 67.88 175 ILE A N 1
ATOM 1333 C CA . ILE A 1 175 ? 20.134 -7.644 -27.879 1.00 67.88 175 ILE A CA 1
ATOM 1334 C C . ILE A 1 175 ? 18.863 -8.437 -27.599 1.00 67.88 175 ILE A C 1
ATOM 1336 O O . ILE A 1 175 ? 17.975 -8.526 -28.443 1.00 67.88 175 ILE A O 1
ATOM 1340 N N . SER A 1 176 ? 18.749 -8.983 -26.391 1.00 73.88 176 SER A N 1
ATOM 1341 C CA . SER A 1 176 ? 17.483 -9.520 -25.901 1.00 73.88 176 SER A CA 1
ATOM 1342 C C . SER A 1 176 ? 17.202 -9.026 -24.489 1.00 73.88 176 SER A C 1
ATOM 1344 O O . SER A 1 176 ? 18.096 -8.954 -23.645 1.00 73.88 176 SER A O 1
ATOM 1346 N N . ALA A 1 177 ? 15.948 -8.670 -24.238 1.00 71.00 177 ALA A N 1
ATOM 1347 C CA . ALA A 1 177 ? 15.453 -8.234 -22.945 1.00 71.00 177 ALA A CA 1
ATOM 1348 C C . ALA A 1 177 ? 14.223 -9.066 -22.587 1.00 71.00 177 ALA A C 1
ATOM 1350 O O . ALA A 1 177 ? 13.314 -9.227 -23.399 1.00 71.00 177 ALA A O 1
ATOM 1351 N N . SER A 1 178 ? 14.195 -9.603 -21.370 1.00 76.25 178 SER A N 1
ATOM 1352 C CA . SER A 1 178 ? 13.065 -10.392 -20.879 1.00 76.25 178 SER A CA 1
ATOM 1353 C C . SER A 1 178 ? 12.512 -9.795 -19.596 1.00 76.25 178 SER A C 1
ATOM 1355 O O . SER A 1 178 ? 13.265 -9.511 -18.664 1.00 76.25 178 SER A O 1
ATOM 1357 N N . LEU A 1 179 ? 11.191 -9.636 -19.538 1.00 72.81 179 LEU A N 1
ATOM 1358 C CA . LEU A 1 179 ? 10.480 -9.314 -18.311 1.00 72.81 179 LEU A CA 1
ATOM 1359 C C . LEU A 1 179 ? 10.175 -10.618 -17.576 1.00 72.81 179 LEU A C 1
ATOM 1361 O O . LEU A 1 179 ? 9.408 -11.452 -18.062 1.00 72.81 179 LEU A O 1
ATOM 1365 N N . VAL A 1 180 ? 10.789 -10.792 -16.409 1.00 77.81 180 VAL A N 1
ATOM 1366 C CA . VAL A 1 180 ? 10.722 -12.030 -15.630 1.00 77.81 180 VAL A CA 1
ATOM 1367 C C . VAL A 1 180 ? 10.123 -11.747 -14.260 1.00 77.81 180 VAL A C 1
ATOM 1369 O O . VAL A 1 180 ? 10.560 -10.840 -13.554 1.00 77.81 180 VAL A O 1
ATOM 1372 N N . VAL A 1 181 ? 9.138 -12.552 -13.877 1.00 77.62 181 VAL A N 1
ATOM 1373 C CA . VAL A 1 181 ? 8.591 -12.600 -12.521 1.00 77.62 181 VAL A CA 1
ATOM 1374 C C . VAL A 1 181 ? 9.285 -13.729 -11.781 1.00 77.62 181 VAL A C 1
ATOM 1376 O O . VAL A 1 181 ? 9.336 -14.856 -12.268 1.00 77.62 181 VAL A O 1
ATOM 1379 N N . SER A 1 182 ? 9.834 -13.422 -10.610 1.00 78.69 182 SER A N 1
ATOM 1380 C CA . SER A 1 182 ? 10.475 -14.400 -9.738 1.00 78.69 182 SER A CA 1
ATOM 1381 C C . SER A 1 182 ? 9.853 -14.329 -8.353 1.00 78.69 182 SER A C 1
ATOM 1383 O O . SER A 1 182 ? 9.745 -13.252 -7.763 1.00 78.69 182 SER A O 1
ATOM 1385 N N . GLU A 1 183 ? 9.440 -15.480 -7.847 1.00 75.06 183 GLU A N 1
ATOM 1386 C CA . GLU A 1 183 ? 8.978 -15.668 -6.481 1.00 75.06 183 GLU A CA 1
ATOM 1387 C C . GLU A 1 183 ? 10.118 -16.268 -5.670 1.00 75.06 183 GLU A C 1
ATOM 1389 O O . GLU A 1 183 ? 10.679 -17.300 -6.042 1.00 75.06 183 GLU A O 1
ATOM 1394 N N . SER A 1 184 ? 10.465 -15.640 -4.550 1.00 82.06 184 SER A N 1
ATOM 1395 C CA . SER A 1 184 ? 11.566 -16.074 -3.696 1.00 82.06 184 SER A CA 1
ATOM 1396 C C . SER A 1 184 ? 11.113 -16.382 -2.275 1.00 82.06 184 SER A C 1
ATOM 1398 O O . SER A 1 184 ? 10.128 -15.841 -1.767 1.00 82.06 184 SER A O 1
ATOM 1400 N N . LEU A 1 185 ? 11.841 -17.288 -1.622 1.00 66.06 185 LEU A N 1
ATOM 1401 C CA . LEU A 1 185 ? 11.591 -17.655 -0.234 1.00 66.06 185 LEU A CA 1
ATOM 1402 C C . LEU A 1 185 ? 11.852 -16.462 0.692 1.00 66.06 185 LEU A C 1
ATOM 1404 O O . LEU A 1 185 ? 12.887 -15.800 0.609 1.00 66.06 185 LEU A O 1
ATOM 1408 N N . GLY A 1 186 ? 10.910 -16.209 1.601 1.00 64.44 186 GLY A N 1
ATOM 1409 C CA . GLY A 1 186 ? 10.984 -15.093 2.540 1.00 64.44 186 GLY A CA 1
ATOM 1410 C C . GLY A 1 186 ? 12.122 -15.216 3.560 1.00 64.44 186 GLY A C 1
ATOM 1411 O O . GLY A 1 186 ? 12.702 -16.281 3.757 1.00 64.44 186 GLY A O 1
ATOM 1412 N N . ALA A 1 187 ? 12.389 -14.117 4.270 1.00 68.12 187 ALA A N 1
ATOM 1413 C CA . ALA A 1 187 ? 13.499 -13.969 5.223 1.00 68.12 187 ALA A CA 1
ATOM 1414 C C . ALA A 1 187 ? 13.534 -14.994 6.377 1.00 68.12 187 ALA A C 1
ATOM 1416 O O . ALA A 1 187 ? 14.558 -15.138 7.033 1.00 68.12 187 ALA A O 1
ATOM 1417 N N . LEU A 1 188 ? 12.422 -15.689 6.631 1.00 62.56 188 LEU A N 1
ATOM 1418 C CA . LEU A 1 188 ? 12.281 -16.695 7.690 1.00 62.56 188 LEU A CA 1
ATOM 1419 C C . LEU A 1 188 ? 12.360 -18.140 7.163 1.00 62.56 188 LEU A C 1
ATOM 1421 O O . LEU A 1 188 ? 12.115 -19.083 7.910 1.00 62.56 188 LEU A O 1
ATOM 1425 N N . SER A 1 189 ? 12.657 -18.317 5.874 1.00 71.75 189 SER A N 1
ATOM 1426 C CA . SER A 1 189 ? 12.923 -19.624 5.275 1.00 71.75 189 SER A CA 1
ATOM 1427 C C . SER A 1 189 ? 14.295 -20.155 5.696 1.00 71.75 189 SER A C 1
ATOM 1429 O O . SER A 1 189 ? 15.181 -19.393 6.070 1.00 71.75 189 SER A O 1
ATOM 1431 N N . LEU A 1 190 ? 14.493 -21.468 5.562 1.00 70.38 190 LEU A N 1
ATOM 1432 C CA . LEU A 1 190 ? 15.806 -22.111 5.694 1.00 70.38 190 LEU A CA 1
ATOM 1433 C C . LEU A 1 190 ? 16.808 -21.631 4.631 1.00 70.38 190 LEU A C 1
ATOM 1435 O O . LEU A 1 190 ? 18.011 -21.755 4.832 1.00 70.38 190 LEU A O 1
ATOM 1439 N N . ASP A 1 191 ? 16.306 -21.092 3.517 1.00 72.50 191 ASP A N 1
ATOM 1440 C CA . ASP A 1 191 ? 17.110 -20.573 2.409 1.00 72.50 191 ASP A CA 1
ATOM 1441 C C . ASP A 1 191 ? 16.496 -19.268 1.855 1.00 72.50 191 ASP A C 1
ATOM 1443 O O . ASP A 1 191 ? 15.787 -19.283 0.841 1.00 72.50 191 ASP A O 1
ATOM 1447 N N . PRO A 1 192 ? 16.639 -18.138 2.576 1.00 70.31 192 PRO A N 1
ATOM 1448 C CA . PRO A 1 192 ? 16.063 -16.856 2.182 1.00 70.31 192 PRO A CA 1
ATOM 1449 C C . PRO A 1 192 ? 16.589 -16.355 0.837 1.00 70.31 192 PRO A C 1
ATOM 1451 O O . PRO A 1 192 ? 17.788 -16.365 0.576 1.00 70.31 192 PRO A O 1
ATOM 1454 N N . GLY A 1 193 ? 15.692 -15.849 -0.007 1.00 66.31 193 GLY A N 1
ATOM 1455 C CA . GLY A 1 193 ? 16.043 -15.302 -1.317 1.00 66.31 193 GLY A CA 1
ATOM 1456 C C . GLY A 1 193 ? 16.175 -16.346 -2.427 1.00 66.31 193 GLY A C 1
ATOM 1457 O O . GLY A 1 193 ? 16.234 -15.961 -3.595 1.00 66.31 193 GLY A O 1
ATOM 1458 N N . ARG A 1 194 ? 16.136 -17.651 -2.116 1.00 80.31 194 ARG A N 1
ATOM 1459 C CA . ARG A 1 194 ? 16.066 -18.695 -3.144 1.00 80.31 194 ARG A CA 1
ATOM 1460 C C . ARG A 1 194 ? 14.796 -18.534 -3.976 1.00 80.31 194 ARG A C 1
ATOM 1462 O O . ARG A 1 194 ? 13.695 -18.534 -3.427 1.00 80.31 194 ARG A O 1
ATOM 1469 N N . ALA A 1 195 ? 14.953 -18.448 -5.297 1.00 75.38 195 ALA A N 1
ATOM 1470 C CA . ALA A 1 195 ? 13.835 -18.456 -6.232 1.00 75.38 195 ALA A CA 1
ATOM 1471 C C . ALA A 1 195 ? 13.127 -19.821 -6.192 1.00 75.38 195 ALA A C 1
ATOM 1473 O O . ALA A 1 195 ? 13.747 -20.869 -6.393 1.00 75.38 195 ALA A O 1
ATOM 1474 N N . VAL A 1 196 ? 11.833 -19.800 -5.894 1.00 83.19 196 VAL A N 1
ATOM 1475 C CA . VAL A 1 196 ? 10.940 -20.966 -5.872 1.00 83.19 196 VAL A CA 1
ATOM 1476 C C . VAL A 1 196 ? 10.318 -21.165 -7.242 1.00 83.19 196 VAL A C 1
ATOM 1478 O O . VAL A 1 196 ? 10.169 -22.294 -7.707 1.00 83.19 196 VAL A O 1
ATOM 1481 N N . HIS A 1 197 ? 9.972 -20.057 -7.889 1.00 75.75 197 HIS A N 1
ATOM 1482 C CA . HIS A 1 197 ? 9.323 -20.063 -9.180 1.00 75.75 197 HIS A CA 1
ATOM 1483 C C . HIS A 1 197 ? 9.769 -18.856 -9.996 1.00 75.75 197 HIS A C 1
ATOM 1485 O O . HIS A 1 197 ? 9.869 -17.750 -9.473 1.00 75.75 197 HIS A O 1
ATOM 1491 N N . THR A 1 198 ? 10.018 -19.080 -11.283 1.00 82.81 198 THR A N 1
ATOM 1492 C CA . THR A 1 198 ? 10.425 -18.037 -12.221 1.00 82.81 198 THR A CA 1
ATOM 1493 C C . THR A 1 198 ? 9.605 -18.193 -13.489 1.00 82.81 198 THR A C 1
ATOM 1495 O O . THR A 1 198 ? 9.585 -19.273 -14.082 1.00 82.81 198 THR A O 1
ATOM 1498 N N . HIS A 1 199 ? 8.947 -17.121 -13.914 1.00 80.94 199 HIS A N 1
ATOM 1499 C CA . HIS A 1 199 ? 8.115 -17.100 -15.107 1.00 80.94 199 HIS A CA 1
ATOM 1500 C C . HIS A 1 199 ? 8.447 -15.889 -15.982 1.00 80.94 199 HIS A C 1
ATOM 1502 O O . HIS A 1 199 ? 8.466 -14.751 -15.511 1.00 80.94 199 HIS A O 1
ATOM 1508 N N . THR A 1 200 ? 8.704 -16.128 -17.266 1.00 80.44 200 THR A N 1
ATOM 1509 C CA . THR A 1 200 ? 8.972 -15.067 -18.243 1.00 80.44 200 THR A CA 1
ATOM 1510 C C . THR A 1 200 ? 7.657 -14.581 -18.835 1.00 80.44 200 THR A C 1
ATOM 1512 O O . THR A 1 200 ? 6.960 -15.349 -19.491 1.00 80.44 200 THR A O 1
ATOM 1515 N N . LEU A 1 201 ? 7.332 -13.307 -18.622 1.00 71.62 201 LEU A N 1
ATOM 1516 C CA . LEU A 1 201 ? 6.111 -12.690 -19.141 1.00 71.62 201 LEU A CA 1
ATOM 1517 C C . LEU A 1 201 ? 6.247 -12.309 -20.614 1.00 71.62 201 LEU A C 1
ATOM 1519 O O . LEU A 1 201 ? 5.315 -12.484 -21.393 1.00 71.62 201 LEU A O 1
ATOM 1523 N N . GLN A 1 202 ? 7.403 -11.761 -20.988 1.00 72.31 202 GLN A N 1
ATOM 1524 C CA . GLN A 1 202 ? 7.658 -11.292 -22.344 1.00 72.31 202 GLN A CA 1
ATOM 1525 C C . GLN A 1 202 ? 9.157 -11.259 -22.621 1.00 72.31 202 GLN A C 1
ATOM 1527 O O . GLN A 1 202 ? 9.946 -10.918 -21.740 1.00 72.31 202 GLN A O 1
ATOM 1532 N N . THR A 1 203 ? 9.528 -11.548 -23.865 1.00 73.06 203 THR A N 1
ATOM 1533 C CA . THR A 1 203 ? 10.883 -11.361 -24.384 1.00 73.06 203 THR A CA 1
ATOM 1534 C C . THR A 1 203 ? 10.814 -10.492 -25.632 1.00 73.06 203 THR A C 1
ATOM 1536 O O . THR A 1 203 ? 10.031 -10.767 -26.539 1.00 73.06 203 THR A O 1
ATOM 1539 N N . ALA A 1 204 ? 11.630 -9.446 -25.669 1.00 68.00 204 ALA A N 1
ATOM 1540 C CA . ALA A 1 204 ? 11.924 -8.667 -26.862 1.00 68.00 204 ALA A CA 1
ATOM 1541 C C . ALA A 1 204 ? 13.352 -8.994 -27.305 1.00 68.00 204 ALA A C 1
ATOM 1543 O O . ALA A 1 204 ? 14.253 -9.090 -26.469 1.00 68.00 204 ALA A O 1
ATOM 1544 N N . ALA A 1 205 ? 13.556 -9.183 -28.604 1.00 70.31 205 ALA A N 1
ATOM 1545 C CA . ALA A 1 205 ? 14.869 -9.426 -29.178 1.00 70.31 205 ALA A CA 1
ATOM 1546 C C . ALA A 1 205 ? 15.014 -8.621 -30.467 1.00 70.31 205 ALA A C 1
ATOM 1548 O O . ALA A 1 205 ? 14.100 -8.608 -31.290 1.00 70.31 205 ALA A O 1
ATOM 1549 N N . GLU A 1 206 ? 16.163 -7.979 -30.632 1.00 66.25 206 GLU A N 1
ATOM 1550 C CA . GLU A 1 206 ? 16.531 -7.253 -31.841 1.00 66.25 206 GLU A CA 1
ATOM 1551 C C . GLU A 1 206 ? 17.888 -7.751 -32.338 1.00 66.25 206 GLU A C 1
ATOM 1553 O O . GLU A 1 206 ? 18.849 -7.894 -31.573 1.00 66.25 206 GLU A O 1
ATOM 1558 N N . LEU A 1 207 ? 17.943 -8.043 -33.637 1.00 65.44 207 LEU A N 1
ATOM 1559 C CA . LEU A 1 207 ? 19.186 -8.315 -34.346 1.00 65.44 207 LEU A CA 1
ATOM 1560 C C . LEU A 1 207 ? 19.827 -6.974 -34.680 1.00 65.44 207 LEU A C 1
ATOM 1562 O O . LEU A 1 207 ? 19.188 -6.115 -35.283 1.00 65.44 207 LEU A O 1
ATOM 1566 N N . THR A 1 208 ? 21.079 -6.798 -34.274 1.00 61.31 208 THR A N 1
ATOM 1567 C CA . THR A 1 208 ? 21.830 -5.567 -34.538 1.00 61.31 208 THR A CA 1
ATOM 1568 C C . THR A 1 208 ? 22.641 -5.652 -35.833 1.00 61.31 208 THR A C 1
ATOM 1570 O O . THR A 1 208 ? 23.110 -4.616 -36.286 1.00 61.31 208 THR A O 1
ATOM 1573 N N . ASP A 1 209 ? 22.762 -6.851 -36.427 1.00 54.03 209 ASP A N 1
ATOM 1574 C CA . ASP A 1 209 ? 23.237 -7.157 -37.796 1.00 54.03 209 ASP A CA 1
ATOM 1575 C C . ASP A 1 209 ? 24.443 -6.307 -38.255 1.00 54.03 209 ASP A C 1
ATOM 1577 O O . ASP A 1 209 ? 24.421 -5.662 -39.300 1.00 54.03 209 ASP A O 1
ATOM 1581 N N . ASP A 1 210 ? 25.479 -6.236 -37.408 1.00 52.62 210 ASP A N 1
ATOM 1582 C CA . ASP A 1 210 ? 26.695 -5.423 -37.587 1.00 52.62 210 ASP A CA 1
ATOM 1583 C C . ASP A 1 210 ? 26.465 -3.907 -37.809 1.00 52.62 210 ASP A C 1
ATOM 1585 O O . ASP A 1 210 ? 27.406 -3.160 -38.068 1.00 52.62 210 ASP A O 1
ATOM 1589 N N . ALA A 1 211 ? 25.248 -3.380 -37.647 1.00 44.12 211 ALA A N 1
ATOM 1590 C CA . ALA A 1 211 ? 24.940 -1.954 -37.810 1.00 44.12 211 ALA A CA 1
ATOM 1591 C C . ALA A 1 211 ? 25.539 -1.071 -36.695 1.00 44.12 211 ALA A C 1
ATOM 1593 O O . ALA A 1 211 ? 25.672 0.142 -36.857 1.00 44.12 211 ALA A O 1
ATOM 1594 N N . LEU A 1 212 ? 25.947 -1.675 -35.578 1.00 46.62 212 LEU A N 1
ATOM 1595 C CA . LEU A 1 212 ? 26.665 -1.023 -34.484 1.00 46.62 212 LEU A CA 1
ATOM 1596 C C . LEU A 1 212 ? 28.178 -1.174 -34.684 1.00 46.62 212 LEU A C 1
ATOM 1598 O O . LEU A 1 212 ? 28.845 -1.939 -33.991 1.00 46.62 212 LEU A O 1
ATOM 1602 N N . HIS A 1 213 ? 28.724 -0.436 -35.653 1.00 40.84 213 HIS A N 1
ATOM 1603 C CA . HIS A 1 213 ? 30.171 -0.271 -35.774 1.00 40.84 213 HIS A CA 1
ATOM 1604 C C . HIS A 1 213 ? 30.659 0.667 -34.666 1.00 40.84 213 HIS A C 1
ATOM 1606 O O . HIS A 1 213 ? 30.430 1.876 -34.697 1.00 40.84 213 HIS A O 1
ATOM 1612 N N . THR A 1 214 ? 31.340 0.102 -33.677 1.00 37.06 214 THR A N 1
ATOM 1613 C CA . THR A 1 214 ? 32.129 0.861 -32.709 1.00 37.06 214 THR A CA 1
ATOM 1614 C C . THR A 1 214 ? 33.396 1.353 -33.400 1.00 37.06 214 THR A C 1
ATOM 1616 O O . THR A 1 214 ? 34.217 0.533 -33.815 1.00 37.06 214 THR A O 1
ATOM 1619 N N . HIS A 1 215 ? 33.514 2.669 -33.579 1.00 33.09 215 HIS A N 1
ATOM 1620 C CA . HIS A 1 215 ? 34.738 3.315 -34.057 1.00 33.09 215 HIS A CA 1
ATOM 1621 C C . HIS A 1 215 ? 35.868 3.235 -33.029 1.00 33.09 215 HIS A C 1
ATOM 1623 O O . HIS A 1 215 ? 35.576 3.394 -31.822 1.00 33.09 215 HIS A O 1
#

InterPro domains:
  IPR014848 Reduced growth phenotype protein 1 [PTHR12507] (4-123)

Sequence (215 aa):
MGESVRIEARLTCAYFHAGGAVRGYVKIDSPRHLYIEWGVAQVHGHLCVDSDVLTVPVVPVAAMDESFMKSLNLPDVKTFSGPTGICIYQSKPTVLYSEIDVEHSTTSHFAIGLPPSMCPSFKERVGGTHTRHYTIGQAACHLVQLTFFKQTYMPGDVVLVAFDFTGATQPCASISASLVVSESLGALSLDPGRAVHTHTLQTAAELTDDALHTH

Organism: Aphanomyces astaci (NCBI:txid112090)